Protein 3MDQ (pdb70)

Sequence (301 aa):
QQRIGVIDGTNTFHLLITTDDIIVNDRPHTLVNEEKSAVGLGKGGITKGFITEEADDRALDDTLKKFRVILDEHAVVHVIIATGTSAVRSSGSNKQVLIDRIKKEVNIDVEVIDGAREAELIFRGVQQAVPEDHISLADIGGGSVEFIIGNKNNEILWKQSFEIGGQRLIDRFHVHDPREDDRRVHHNYFDEVVLVPLEKAINTWRPTQLIGCSGTFDTLAEENIQHHHREKIALEKQTSYLLLSLPDFNNRLRKQLVASTRRRERLAIAGIELRADVVVAIICLIEEHVLKLVVSSTTNNAAIITVSTYSLKEGVLYTLDGVKVGS

Solvent-accessible surface area: 13411 Å² total

Nearest PDB structures (foldseek):
  6pc1-assembly2_C  TM=8.078E-01  e=3.206E-22  Helicobacter pylori G27
  3hi0-assembly1_A  TM=8.593E-01  e=5.249E-22  Agrobacterium fabrum str. C58
  3hi0-assembly1_B  TM=8.731E-01  e=2.605E-21  Agrobacterium fabrum str. C58
  6pc0-assembly1_A  TM=8.489E-01  e=2.251E-20  Helicobacter pylori G27
  6pc2-assembly1_A  TM=8.140E-01  e=8.398E-21  Helicobacter pylori G27

Radius of gyration: 18.58 Å; Cα contacts (8 Å, |Δi|>4): 635; chains: 1; bounding box: 44×48×44 Å

B-factor: mean 17.12, std 9.66, range [5.32, 56.47]

Structure (mmCIF, N/CA/C/O backbone):
data_3MDQ
#
_entry.id   3MDQ
#
_cell.length_a   44.687
_cell.length_b   89.335
_cell.length_c   89.374
_cell.angle_alpha   90.000
_cell.angle_beta   90.000
_cell.angle_gamma   90.000
#
_symmetry.space_group_name_H-M   'P 21 21 21'
#
loop_
_entity.id
_entity.type
_entity.pdbx_description
1 polymer Exopolyphosphatase
2 non-polymer 'CHLORIDE ION'
3 non-polymer 'SULFATE ION'
4 non-polymer GLYCEROL
5 water water
#
loop_
_atom_site.group_PDB
_atom_site.id
_atom_site.type_symbol
_atom_site.label_atom_id
_atom_site.label_alt_id
_atom_site.label_comp_id
_atom_site.label_asym_id
_atom_site.label_entity_id
_atom_site.label_seq_id
_atom_site.pdbx_PDB_ins_code
_atom_site.Cartn_x
_atom_site.Cartn_y
_atom_site.Cartn_z
_atom_site.occupancy
_atom_site.B_iso_or_equiv
_atom_site.auth_seq_id
_atom_site.auth_comp_id
_atom_site.auth_asym_id
_atom_site.auth_atom_id
_atom_site.pdbx_PDB_model_num
ATOM 1 N N A GLN A 1 4 ? 33.356 26.596 85.891 0.50 34.44 3 GLN A N 1
ATOM 2 N N B GLN A 1 4 ? 33.588 26.614 86.024 0.50 33.71 3 GLN A N 1
ATOM 3 C CA A GLN A 1 4 ? 34.359 27.217 84.968 0.50 33.99 3 GLN A CA 1
ATOM 4 C CA B GLN A 1 4 ? 34.601 27.153 85.064 0.50 33.43 3 GLN A CA 1
ATOM 5 C C A GLN A 1 4 ? 34.250 26.513 83.613 0.50 32.16 3 GLN A C 1
ATOM 6 C C B GLN A 1 4 ? 34.675 26.217 83.850 0.50 30.92 3 GLN A C 1
ATOM 7 O O A GLN A 1 4 ? 33.222 25.887 83.316 0.50 32.10 3 GLN A O 1
ATOM 8 O O B GLN A 1 4 ? 34.266 25.065 83.931 0.50 30.13 3 GLN A O 1
ATOM 19 N N . ARG A 1 5 ? 35.247 26.712 82.754 1.00 30.23 4 ARG A N 1
ATOM 20 C CA . ARG A 1 5 ? 35.312 25.990 81.507 1.00 25.36 4 ARG A CA 1
ATOM 21 C C . ARG A 1 5 ? 36.198 24.772 81.636 1.00 18.83 4 ARG A C 1
ATOM 22 O O . ARG A 1 5 ? 37.248 24.810 82.282 1.00 17.59 4 ARG A O 1
ATOM 30 N N . ILE A 1 6 ? 35.755 23.693 81.004 1.00 16.61 5 ILE A N 1
ATOM 31 C CA . ILE A 1 6 ? 36.468 22.417 81.045 1.00 14.80 5 ILE A CA 1
ATOM 32 C C . ILE A 1 6 ? 36.841 22.042 79.632 1.00 13.11 5 ILE A C 1
ATOM 33 O O . ILE A 1 6 ? 36.021 22.130 78.735 1.00 13.68 5 ILE A O 1
ATOM 38 N N . GLY A 1 7 ? 38.075 21.617 79.435 1.00 11.71 6 GLY A N 1
ATOM 39 C CA . GLY A 1 7 ? 38.530 21.107 78.157 1.00 10.84 6 GLY A CA 1
ATOM 40 C C . GLY A 1 7 ? 38.949 19.641 78.295 1.00 10.59 6 GLY A C 1
ATOM 41 O O . GLY A 1 7 ? 39.692 19.288 79.222 1.00 14.35 6 GLY A O 1
ATOM 42 N N . VAL A 1 8 ? 38.475 18.790 77.388 1.00 9.23 7 VAL A N 1
ATOM 43 C CA . VAL A 1 8 ? 38.791 17.375 77.376 1.00 8.79 7 VAL A CA 1
ATOM 44 C C . VAL A 1 8 ? 39.363 17.037 76.011 1.00 9.01 7 VAL A C 1
ATOM 45 O O . VAL A 1 8 ? 38.782 17.395 74.990 1.00 9.93 7 VAL A O 1
ATOM 49 N N . ILE A 1 9 ? 40.500 16.330 76.008 1.00 10.29 8 ILE A N 1
ATOM 50 C CA . ILE A 1 9 ? 41.125 15.800 74.793 1.00 9.70 8 ILE A CA 1
ATOM 51 C C . ILE A 1 9 ? 41.100 14.261 74.901 1.00 11.69 8 ILE A C 1
ATOM 52 O O . ILE A 1 9 ? 41.543 13.691 75.896 1.00 12.80 8 ILE A O 1
ATOM 57 N N . ASP A 1 10 ? 40.579 13.626 73.861 1.00 9.88 9 ASP A N 1
ATOM 58 C CA . ASP A 1 10 ? 40.596 12.172 73.693 1.00 11.53 9 ASP A CA 1
ATOM 59 C C . ASP A 1 10 ? 41.627 11.899 72.632 1.00 11.33 9 ASP A C 1
ATOM 60 O O . ASP A 1 10 ? 41.399 12.186 71.441 1.00 12.31 9 ASP A O 1
ATOM 73 N N . GLY A 1 12 ? 42.605 9.409 70.637 1.00 11.61 11 GLY A N 1
ATOM 74 C CA . GLY A 1 12 ? 42.219 8.114 70.069 1.00 13.22 11 GLY A CA 1
ATOM 75 C C . GLY A 1 12 ? 43.227 7.598 69.068 1.00 15.38 11 GLY A C 1
ATOM 76 O O . GLY A 1 12 ? 44.114 8.303 68.617 1.00 15.89 11 GLY A O 1
ATOM 77 N N . THR A 1 13 ? 43.099 6.327 68.727 1.00 12.62 12 THR A N 1
ATOM 78 C CA . THR A 1 13 ? 44.047 5.677 67.846 1.00 11.44 12 THR A CA 1
ATOM 79 C C . THR A 1 13 ? 44.017 6.282 66.433 1.00 12.51 12 THR A C 1
ATOM 80 O O . THR A 1 13 ? 45.051 6.480 65.812 1.00 13.24 12 THR A O 1
ATOM 84 N N . ASN A 1 14 ? 42.836 6.569 65.898 1.00 10.50 13 ASN A N 1
ATOM 85 C CA . ASN A 1 14 ? 42.711 7.182 64.602 1.00 11.63 13 ASN A CA 1
ATOM 86 C C . ASN A 1 14 ? 42.527 8.691 64.696 1.00 11.30 13 ASN A C 1
ATOM 87 O O . ASN A 1 14 ? 43.161 9.454 63.962 1.00 13.06 13 ASN A O 1
ATOM 92 N N . THR A 1 15 ? 41.597 9.106 65.545 1.00 12.36 14 THR A N 1
ATOM 93 C CA . THR A 1 15 ? 41.122 10.469 65.587 1.00 12.80 14 THR A CA 1
ATOM 94 C C . THR A 1 15 ? 41.284 11.040 66.976 1.00 12.65 14 THR A C 1
ATOM 95 O O . THR A 1 15 ? 40.996 10.376 67.981 1.00 14.30 14 THR A O 1
ATOM 99 N N . PHE A 1 16 ? 41.815 12.277 67.060 1.00 10.49 15 PHE A N 1
ATOM 100 C CA . PHE A 1 16 ? 41.885 12.989 68.333 1.00 10.45 15 PHE A CA 1
ATOM 101 C C . PHE A 1 16 ? 40.683 13.918 68.392 1.00 10.76 15 PHE A C 1
ATOM 102 O O . PHE A 1 16 ? 40.326 14.502 67.389 1.00 11.46 15 PHE A O 1
ATOM 110 N N . HIS A 1 17 ? 40.115 14.069 69.590 1.00 9.43 16 HIS A N 1
ATOM 111 C CA . HIS A 1 17 ? 38.946 14.936 69.801 1.00 10.85 16 HIS A CA 1
ATOM 112 C C . HIS A 1 17 ? 39.225 15.957 70.855 1.00 11.06 16 HIS A C 1
ATOM 113 O O . HIS A 1 17 ? 39.896 15.663 71.867 1.00 11.81 16 HIS A O 1
ATOM 120 N N . LEU A 1 18 ? 38.658 17.150 70.673 1.00 10.79 17 LEU A N 1
ATOM 121 C CA . LEU A 1 18 ? 38.721 18.230 71.623 1.00 9.55 17 LEU A CA 1
ATOM 122 C C . LEU A 1 18 ? 37.293 18.701 71.909 1.00 10.53 17 LEU A C 1
ATOM 123 O O . LEU A 1 18 ? 36.587 19.093 71.013 1.00 10.72 17 LEU A O 1
ATOM 128 N N . LEU A 1 19 ? 36.914 18.645 73.178 1.00 9.01 18 LEU A N 1
ATOM 129 C CA . LEU A 1 19 ? 35.636 19.148 73.647 1.00 9.61 18 LEU A CA 1
ATOM 130 C C . LEU A 1 19 ? 35.855 20.231 74.699 1.00 8.34 18 LEU A C 1
ATOM 131 O O . LEU A 1 19 ? 36.522 19.989 75.706 1.00 10.86 18 LEU A O 1
ATOM 136 N N . ILE A 1 20 ? 35.297 21.421 74.487 1.00 9.39 19 ILE A N 1
ATOM 137 C CA . ILE A 1 20 ? 35.364 22.488 75.451 1.00 9.35 19 ILE A CA 1
ATOM 138 C C . ILE A 1 20 ? 33.943 22.858 75.820 1.00 11.64 19 ILE A C 1
ATOM 139 O O . ILE A 1 20 ? 33.122 23.089 74.926 1.00 11.13 19 ILE A O 1
ATOM 144 N N A THR A 1 21 ? 33.671 22.870 77.131 0.50 12.14 20 THR A N 1
ATOM 145 N N B THR A 1 21 ? 33.681 22.939 77.121 0.50 14.03 20 THR A N 1
ATOM 146 C CA A THR A 1 21 ? 32.320 23.038 77.680 0.50 12.56 20 THR A CA 1
ATOM 147 C CA B THR A 1 21 ? 32.355 23.247 77.617 0.50 15.92 20 THR A CA 1
ATOM 148 C C A THR A 1 21 ? 32.324 24.157 78.705 0.50 14.88 20 THR A C 1
ATOM 149 C C B THR A 1 21 ? 32.437 24.323 78.669 0.50 18.51 20 THR A C 1
ATOM 150 O O A THR A 1 21 ? 33.243 24.259 79.514 0.50 17.22 20 THR A O 1
ATOM 151 O O B THR A 1 21 ? 33.360 24.346 79.478 0.50 19.96 20 THR A O 1
ATOM 158 N N A ASP A 1 22 ? 31.305 25.017 78.650 0.50 14.48 21 ASP A N 1
ATOM 159 N N B ASP A 1 22 ? 31.476 25.237 78.648 0.50 19.62 21 ASP A N 1
ATOM 160 C CA A ASP A 1 22 ? 31.108 26.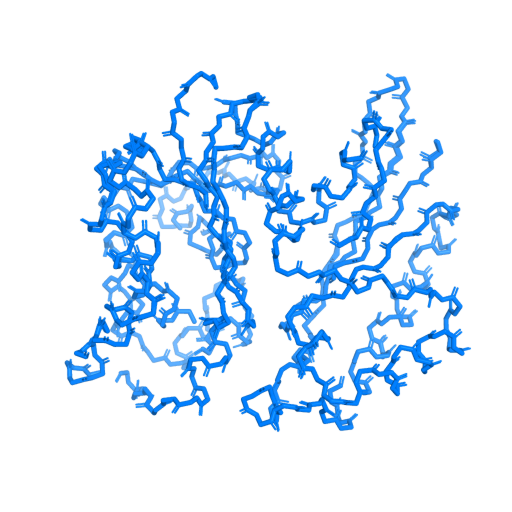041 79.675 0.50 17.49 21 ASP A CA 1
ATOM 161 C CA B ASP A 1 22 ? 31.338 26.153 79.761 0.50 21.75 21 ASP A CA 1
ATOM 162 C C A ASP A 1 22 ? 30.020 25.471 80.567 0.50 18.57 21 ASP A C 1
ATOM 163 C C B ASP A 1 22 ? 30.104 25.739 80.550 0.50 24.65 21 ASP A C 1
ATOM 164 O O A ASP A 1 22 ? 29.125 24.776 80.110 0.50 14.47 21 ASP A O 1
ATOM 165 O O B ASP A 1 22 ? 29.091 25.315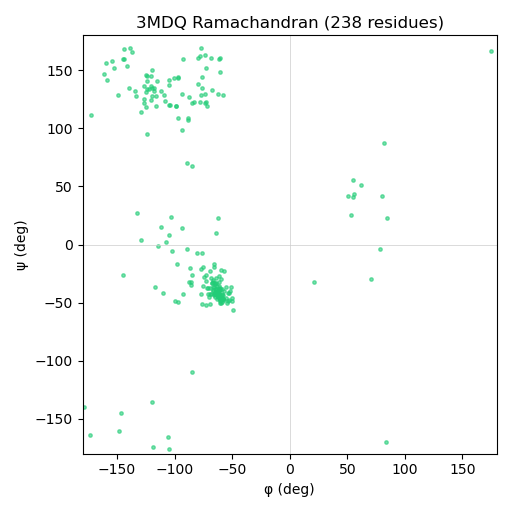 79.995 0.50 24.13 21 ASP A O 1
ATOM 174 N N A ILE A 1 23 ? 30.108 25.721 81.855 0.50 25.45 22 ILE A N 1
ATOM 175 N N B ILE A 1 23 ? 30.233 25.794 81.864 0.50 29.96 22 ILE A N 1
ATOM 176 C CA A ILE A 1 23 ? 29.122 25.150 82.746 0.50 30.19 22 ILE A CA 1
ATOM 177 C CA B ILE A 1 23 ? 29.220 25.257 82.749 0.50 33.50 22 ILE A CA 1
ATOM 178 C C A ILE A 1 23 ? 28.540 26.285 83.563 0.50 32.53 22 ILE A C 1
ATOM 179 C C B ILE A 1 23 ? 28.610 26.416 83.488 0.50 34.43 22 ILE A C 1
ATOM 180 O O A ILE A 1 23 ? 29.123 26.681 84.555 0.50 34.32 22 ILE A O 1
ATOM 181 O O B ILE A 1 23 ? 29.256 26.978 84.358 0.50 36.06 22 ILE A O 1
ATOM 190 N N . VAL A 1 24 ? 27.387 26.790 83.115 1.00 37.58 23 VAL A N 1
ATOM 191 C CA . VAL A 1 24 ? 26.715 27.965 83.704 1.00 42.54 23 VAL A CA 1
ATOM 192 C C . VAL A 1 24 ? 25.313 27.634 84.230 1.00 46.81 23 VAL A C 1
ATOM 193 O O . VAL A 1 24 ? 24.485 27.043 83.510 1.00 47.10 23 VAL A O 1
ATOM 197 N N . ASN A 1 25 ? 25.045 28.066 85.468 1.00 49.67 24 ASN A N 1
ATOM 198 C CA . ASN A 1 25 ? 23.848 27.655 86.205 1.00 51.55 24 ASN A CA 1
ATOM 199 C C . ASN A 1 25 ? 23.775 26.122 86.280 1.00 52.16 24 ASN A C 1
ATOM 200 O O . ASN A 1 25 ? 22.708 25.532 86.105 1.00 53.64 24 ASN A O 1
ATOM 202 N N . ASP A 1 26 ? 24.933 25.499 86.515 1.00 51.64 25 ASP A N 1
ATOM 203 C CA . ASP A 1 26 ? 25.085 24.036 86.539 1.00 50.80 25 ASP A CA 1
ATOM 204 C C . ASP A 1 26 ? 24.551 23.314 85.288 1.00 47.74 25 ASP A C 1
ATOM 205 O O . ASP A 1 26 ? 24.206 22.140 85.353 1.00 49.00 25 ASP A O 1
ATOM 207 N N . ARG A 1 27 ? 24.508 24.008 84.152 1.00 42.55 26 ARG A N 1
ATOM 208 C CA . ARG A 1 27 ? 24.122 23.407 82.877 1.00 38.28 26 ARG A CA 1
ATOM 209 C C . ARG A 1 27 ? 25.347 23.473 81.937 1.00 33.39 26 ARG A C 1
ATOM 210 O O . ARG A 1 27 ? 25.860 24.550 81.693 1.00 28.42 26 ARG A O 1
ATOM 212 N N . PRO A 1 28 ? 25.866 22.321 81.461 1.00 30.11 27 PRO A N 1
ATOM 213 C CA . PRO A 1 28 ? 26.973 22.433 80.488 1.00 26.20 27 PRO A CA 1
ATOM 214 C C . PRO A 1 28 ? 26.491 22.835 79.101 1.00 23.47 27 PRO A C 1
ATOM 215 O O . PRO A 1 28 ? 25.429 22.411 78.669 1.00 25.44 27 PRO A O 1
ATOM 219 N N . HIS A 1 29 ? 27.303 23.637 78.416 1.00 19.96 28 HIS A N 1
ATOM 220 C CA . HIS A 1 29 ? 27.048 24.128 77.064 1.00 20.51 28 HIS A CA 1
ATOM 221 C C . HIS A 1 29 ? 28.351 23.953 76.240 1.00 15.49 28 HIS A C 1
ATOM 222 O O . HIS A 1 29 ? 29.417 24.372 76.663 1.00 15.92 28 HIS A O 1
ATOM 229 N N . THR A 1 30 ? 28.241 23.318 75.099 1.00 16.48 29 THR A N 1
ATOM 230 C CA . THR A 1 30 ? 29.390 23.088 74.245 1.00 15.15 29 THR A CA 1
ATOM 231 C C . THR A 1 30 ? 29.851 24.375 73.552 1.00 15.82 29 THR A C 1
ATOM 232 O O . THR A 1 30 ? 29.079 25.019 72.825 1.00 17.53 29 THR A O 1
ATOM 236 N N . LEU A 1 31 ? 31.110 24.725 73.769 1.00 14.11 30 LEU A N 1
ATOM 237 C CA . LEU A 1 31 ? 31.780 25.782 73.023 1.00 13.61 30 LEU A CA 1
ATOM 238 C C . LEU A 1 31 ? 32.529 25.269 71.804 1.00 12.36 30 LEU A C 1
ATOM 239 O O . LEU A 1 31 ? 32.547 25.936 70.778 1.00 15.66 30 LEU A O 1
ATOM 244 N N . VAL A 1 32 ? 33.243 24.141 71.936 1.00 11.73 31 VAL A N 1
ATOM 245 C CA . VAL A 1 32 ? 34.048 23.564 70.852 1.00 11.76 31 VAL A CA 1
ATOM 246 C C . VAL A 1 32 ? 33.877 22.046 70.884 1.00 9.44 31 VAL A C 1
ATOM 247 O O . VAL A 1 32 ? 33.915 21.443 71.958 1.00 11.71 31 VAL A O 1
ATOM 251 N N . ASN A 1 33 ? 33.666 21.449 69.709 1.00 12.33 32 ASN A N 1
ATOM 252 C CA . ASN A 1 33 ? 33.698 20.026 69.531 1.00 12.06 32 ASN A CA 1
ATOM 253 C C . ASN A 1 33 ? 34.423 19.815 68.199 1.00 16.95 32 ASN A C 1
ATOM 254 O O . ASN A 1 33 ? 33.825 19.989 67.150 1.00 16.86 32 ASN A O 1
ATOM 259 N N A GLU A 1 34 ? 35.711 19.460 68.279 0.50 15.61 33 GLU A N 1
ATOM 260 N N B GLU A 1 34 ? 35.715 19.508 68.242 0.50 13.63 33 GLU A N 1
ATOM 261 C CA A GLU A 1 34 ? 36.652 19.468 67.154 0.50 15.96 33 GLU A CA 1
ATOM 262 C CA B GLU A 1 34 ? 36.478 19.381 67.015 0.50 12.39 33 GLU A CA 1
ATOM 263 C C A GLU A 1 34 ? 37.263 18.075 67.041 0.50 14.50 33 GLU A C 1
ATOM 264 C C B GLU A 1 34 ? 37.239 18.081 67.021 0.50 12.52 33 GLU A C 1
ATOM 265 O O A GLU A 1 34 ? 37.450 17.423 68.056 0.50 15.20 33 GLU A O 1
ATOM 266 O O B GLU A 1 34 ? 37.503 17.516 68.069 0.50 13.73 33 GLU A O 1
ATOM 277 N N . LYS A 1 35 ? 37.568 17.617 65.825 1.00 14.82 34 LYS A N 1
ATOM 278 C CA . LYS A 1 35 ? 38.315 16.392 65.646 1.00 14.45 34 LYS A CA 1
ATOM 279 C C . LYS A 1 35 ? 39.471 16.613 64.680 1.00 15.78 34 LYS A C 1
ATOM 280 O O . LYS A 1 35 ? 39.465 17.537 63.853 1.00 15.44 34 LYS A O 1
ATOM 286 N N . SER A 1 36 ? 40.447 15.723 64.771 1.00 12.76 35 SER A N 1
ATOM 287 C CA . SER A 1 36 ? 41.595 15.778 63.890 1.00 11.52 35 SER A CA 1
ATOM 288 C C . SER A 1 36 ? 42.086 14.369 63.680 1.00 14.36 35 SER A C 1
ATOM 289 O O . SER A 1 36 ? 42.278 13.617 64.654 1.00 13.43 35 SER A O 1
ATOM 292 N N . ALA A 1 37 ? 42.269 13.983 62.416 1.00 13.02 36 ALA A N 1
ATOM 293 C CA . ALA A 1 37 ? 42.761 12.655 62.089 1.00 13.34 36 ALA A CA 1
ATOM 294 C C . ALA A 1 37 ? 44.283 12.630 62.324 1.00 14.74 36 ALA A C 1
ATOM 295 O O . ALA A 1 37 ? 45.023 13.517 61.841 1.00 18.64 36 ALA A O 1
ATOM 297 N N . VAL A 1 38 ? 44.719 11.718 63.177 1.00 11.46 37 VAL A N 1
ATOM 298 C CA . VAL A 1 38 ? 46.101 11.608 63.576 1.00 9.86 37 VAL A CA 1
ATOM 299 C C . VAL A 1 38 ? 46.712 10.286 63.151 1.00 10.73 37 VAL A C 1
ATOM 300 O O . VAL A 1 38 ? 47.883 10.239 62.784 1.00 13.47 37 VAL A O 1
ATOM 304 N N . GLY A 1 39 ? 45.969 9.189 63.192 1.00 10.20 38 GLY A N 1
ATOM 305 C CA . GLY A 1 39 ? 46.563 7.925 62.795 1.00 12.17 38 GLY A CA 1
ATOM 306 C C . GLY A 1 39 ? 47.715 7.516 63.668 1.00 12.64 38 GLY A C 1
ATOM 307 O O . GLY A 1 39 ? 48.760 7.148 63.174 1.00 12.56 38 GLY A O 1
ATOM 308 N N . LEU A 1 40 ? 47.483 7.519 64.969 1.00 11.94 39 LEU A N 1
ATOM 309 C CA . LEU A 1 40 ? 48.480 7.138 65.957 1.00 11.56 39 LEU A CA 1
ATOM 310 C C . LEU A 1 40 ? 48.867 5.672 65.794 1.00 14.09 39 LEU A C 1
ATOM 311 O O . LEU A 1 40 ? 49.973 5.242 66.145 1.00 14.00 39 LEU A O 1
ATOM 316 N N . GLY A 1 41 ? 47.940 4.863 65.298 1.00 11.14 40 GLY A N 1
ATOM 317 C CA . GLY A 1 41 ? 48.188 3.418 65.180 1.00 12.19 40 GLY A CA 1
ATOM 318 C C . GLY A 1 41 ? 48.887 3.020 63.887 1.00 14.50 40 GLY A C 1
ATOM 319 O O . GLY A 1 41 ? 49.533 1.968 63.799 1.00 13.11 40 GLY A O 1
ATOM 320 N N . LYS A 1 42 ? 48.802 3.892 62.891 1.00 13.63 41 LYS A N 1
ATOM 321 C CA . LYS A 1 42 ? 49.297 3.606 61.553 1.00 13.75 41 LYS A CA 1
ATOM 322 C C . LYS A 1 42 ? 50.774 3.268 61.575 1.00 14.61 41 LYS A C 1
ATOM 323 O O . LYS A 1 42 ? 51.591 4.012 62.127 1.00 13.87 41 LYS A O 1
ATOM 329 N N . GLY A 1 43 ? 51.132 2.152 60.963 1.00 13.58 42 GLY A N 1
ATOM 330 C CA . GLY A 1 43 ? 52.533 1.757 60.843 1.00 14.05 42 GLY A CA 1
ATOM 331 C C . GLY A 1 43 ? 53.144 1.147 62.101 1.00 13.42 42 GLY A C 1
ATOM 332 O O . GLY A 1 43 ? 54.321 0.719 62.065 1.00 13.06 42 GLY A O 1
ATOM 333 N N . GLY A 1 44 ? 52.401 1.089 63.211 1.00 11.76 43 GLY A N 1
ATOM 334 C CA . GLY A 1 44 ? 52.974 0.568 64.451 1.00 12.26 43 GLY A CA 1
ATOM 335 C C . GLY A 1 44 ? 52.161 -0.236 65.442 1.00 11.08 43 GLY A C 1
ATOM 336 O O . GLY A 1 44 ? 52.722 -1.052 66.165 1.00 11.14 43 GLY A O 1
ATOM 337 N N . ILE A 1 45 ? 50.846 -0.041 65.476 1.00 11.27 44 ILE A N 1
ATOM 338 C CA . ILE A 1 45 ? 50.079 -0.560 66.571 1.00 11.19 44 ILE A CA 1
ATOM 339 C C . ILE A 1 45 ? 50.187 -2.056 66.750 1.00 11.22 44 ILE A C 1
ATOM 340 O O . ILE A 1 45 ? 50.310 -2.488 67.895 1.00 12.92 44 ILE A O 1
ATOM 345 N N . THR A 1 46 ? 50.131 -2.845 65.667 1.00 11.88 45 THR A N 1
ATOM 346 C CA . THR A 1 46 ? 50.163 -4.307 65.853 1.00 11.57 45 THR A CA 1
ATOM 347 C C . THR A 1 46 ? 51.565 -4.818 66.173 1.00 13.78 45 THR A C 1
ATOM 348 O O . THR A 1 46 ? 51.713 -5.982 66.545 1.00 13.93 45 THR A O 1
ATOM 352 N N . LYS A 1 47 ? 52.570 -3.936 66.092 1.00 14.40 46 LYS A N 1
ATOM 353 C CA . LYS A 1 47 ? 53.939 -4.303 66.410 1.00 13.59 46 LYS A CA 1
ATOM 354 C C . LYS A 1 47 ? 54.360 -3.692 67.732 1.00 14.21 46 LYS A C 1
ATOM 355 O O . LYS A 1 47 ? 55.487 -3.896 68.166 1.00 15.60 46 LYS A O 1
ATOM 361 N N . GLY A 1 48 ? 53.445 -2.991 68.389 1.00 12.34 47 GLY A N 1
ATOM 362 C CA . GLY A 1 48 ? 53.681 -2.539 69.756 1.00 13.05 47 GLY A CA 1
ATOM 363 C C . GLY A 1 48 ? 54.439 -1.240 69.911 1.00 11.32 47 GLY A C 1
ATOM 364 O O . GLY A 1 48 ? 55.033 -1.028 70.944 1.00 11.97 47 GLY A O 1
ATOM 365 N N . PHE A 1 49 ? 54.444 -0.376 68.883 1.00 10.43 48 PHE A N 1
ATOM 366 C CA . PHE A 1 49 ? 55.092 0.954 68.992 1.00 10.38 48 PHE A CA 1
ATOM 367 C C . PHE A 1 49 ? 54.339 2.030 68.236 1.00 10.92 48 PHE A C 1
ATOM 368 O O . PHE A 1 49 ? 53.438 1.743 67.432 1.00 11.22 48 PHE A O 1
ATOM 376 N N . ILE A 1 50 ? 54.724 3.295 68.490 1.00 9.53 49 ILE A N 1
ATOM 377 C CA . ILE A 1 50 ? 54.192 4.424 67.786 1.00 8.87 49 ILE A CA 1
ATOM 378 C C . ILE A 1 50 ? 55.323 4.964 66.864 1.00 8.16 49 ILE A C 1
ATOM 379 O O . ILE A 1 50 ? 56.432 5.222 67.334 1.00 10.15 49 ILE A O 1
ATOM 384 N N . THR A 1 51 ? 55.053 5.165 65.579 1.00 9.10 50 THR A N 1
ATOM 385 C CA . THR A 1 51 ? 56.107 5.592 64.684 1.00 9.01 50 THR A CA 1
ATOM 386 C C . THR A 1 51 ? 56.457 7.048 64.931 1.00 9.78 50 THR A C 1
ATOM 387 O O . THR A 1 51 ? 55.680 7.817 65.529 1.00 10.92 50 THR A O 1
ATOM 391 N N . GLU A 1 52 ? 57.608 7.450 64.442 1.00 9.35 51 GLU A N 1
ATOM 392 C CA . GLU A 1 52 ? 57.965 8.870 64.489 1.00 9.14 51 GLU A CA 1
ATOM 393 C C . GLU A 1 52 ? 56.979 9.742 63.720 1.00 10.38 51 GLU A C 1
ATOM 394 O O . GLU A 1 52 ? 56.666 10.864 64.164 1.00 10.28 51 GLU A O 1
ATOM 400 N N . GLU A 1 53 ? 56.511 9.264 62.568 1.00 11.02 52 GLU A N 1
ATOM 401 C CA . GLU A 1 53 ? 55.576 10.050 61.783 1.00 11.74 52 GLU A CA 1
ATOM 402 C C . GLU A 1 53 ? 54.279 10.253 62.541 1.00 10.55 52 GLU A C 1
ATOM 403 O O . GLU A 1 53 ? 53.700 11.336 62.512 1.00 10.17 52 GLU A O 1
ATOM 409 N N . ALA A 1 54 ? 53.818 9.200 63.221 1.00 9.06 53 ALA A N 1
ATOM 410 C CA . ALA A 1 54 ? 52.586 9.256 63.998 1.00 8.55 53 ALA A CA 1
ATOM 411 C C . ALA A 1 54 ? 52.765 10.197 65.189 1.00 9.08 53 ALA A C 1
ATOM 412 O O . ALA A 1 54 ? 51.869 10.975 65.479 1.00 8.85 53 ALA A O 1
ATOM 422 N N A ASP A 1 56 ? 54.769 12.748 65.342 0.50 8.95 55 ASP A N 1
ATOM 423 N N B ASP A 1 56 ? 54.766 12.748 65.338 0.50 10.21 55 ASP A N 1
ATOM 424 C CA A ASP A 1 56 ? 54.787 14.097 64.781 0.50 8.31 55 ASP A CA 1
ATOM 425 C CA B ASP A 1 56 ? 54.784 14.102 64.792 0.50 10.91 55 ASP A CA 1
ATOM 426 C C A ASP A 1 56 ? 53.380 14.604 64.426 0.50 8.99 55 ASP A C 1
ATOM 427 C C B ASP A 1 56 ? 53.375 14.603 64.436 0.50 10.16 55 ASP A C 1
ATOM 428 O O A ASP A 1 56 ? 53.045 15.769 64.679 0.50 10.16 55 ASP A O 1
ATOM 429 O O B ASP A 1 56 ? 53.040 15.769 64.685 0.50 10.91 55 ASP A O 1
ATOM 438 N N . ARG A 1 57 ? 52.538 13.736 63.868 1.00 8.95 56 ARG A N 1
ATOM 439 C CA . ARG A 1 57 ? 51.134 14.103 63.617 1.00 8.47 56 ARG A CA 1
ATOM 440 C C . ARG A 1 57 ? 50.413 14.415 64.932 1.00 9.09 56 ARG A C 1
ATOM 441 O O . ARG A 1 57 ? 49.637 15.373 65.017 1.00 10.12 56 ARG A O 1
ATOM 449 N N . ALA A 1 58 ? 50.629 13.578 65.935 1.00 8.60 57 ALA A N 1
ATOM 450 C CA . ALA A 1 58 ? 50.012 13.787 67.251 1.00 8.61 57 ALA A CA 1
ATOM 451 C C . ALA A 1 58 ? 50.391 15.162 67.849 1.00 8.82 57 ALA A C 1
ATOM 452 O O . ALA A 1 58 ? 49.524 15.893 68.333 1.00 9.88 57 ALA A O 1
ATOM 454 N N . LEU A 1 59 ? 51.675 15.487 67.801 1.00 10.61 58 LEU A N 1
ATOM 455 C CA . LEU A 1 59 ? 52.146 16.774 68.303 1.00 9.95 58 LEU A CA 1
ATOM 456 C C . LEU A 1 59 ? 51.585 17.940 67.507 1.00 10.46 58 LEU A C 1
ATOM 457 O O . LEU A 1 59 ? 51.207 18.962 68.075 1.00 11.71 58 LEU A O 1
ATOM 462 N N A ASP A 1 60 ? 51.526 17.800 66.192 0.60 9.15 59 ASP A N 1
ATOM 463 N N B ASP A 1 60 ? 51.519 17.810 66.192 0.40 9.50 59 ASP A N 1
ATOM 464 C CA A ASP A 1 60 ? 50.926 18.845 65.353 0.60 10.81 59 ASP A CA 1
ATOM 465 C CA B ASP A 1 60 ? 50.969 18.897 65.383 0.40 10.36 59 ASP A CA 1
ATOM 466 C C A ASP A 1 60 ? 49.508 19.120 65.824 0.60 11.00 59 ASP A C 1
ATOM 467 C C B ASP A 1 60 ? 49.486 19.130 65.711 0.40 10.88 59 ASP A C 1
ATOM 468 O O A ASP A 1 60 ? 49.115 20.252 66.075 0.60 9.65 59 ASP A O 1
ATOM 469 O O B ASP A 1 60 ? 49.025 20.269 65.725 0.40 11.00 59 ASP A O 1
ATOM 478 N N . THR A 1 61 ? 48.733 18.067 65.987 1.00 9.96 60 THR A N 1
ATOM 479 C CA . THR A 1 61 ? 47.349 18.217 66.386 1.00 9.28 60 THR A CA 1
ATOM 480 C C . THR A 1 61 ? 47.238 18.806 67.790 1.00 8.97 60 THR A C 1
ATOM 481 O O . THR A 1 61 ? 46.407 19.679 68.026 1.00 9.82 60 THR A O 1
ATOM 485 N N . LEU A 1 62 ? 48.086 18.340 68.697 1.00 9.44 61 LEU A N 1
ATOM 486 C CA . LEU A 1 62 ? 48.034 18.854 70.057 1.00 8.37 61 LEU A CA 1
ATOM 487 C C . LEU A 1 62 ? 48.444 20.339 70.162 1.00 8.68 61 LEU A C 1
ATOM 488 O O . LEU A 1 62 ? 47.894 21.075 70.995 1.00 9.47 61 LEU A O 1
ATOM 493 N N . LYS A 1 63 ? 49.366 20.794 69.296 1.00 8.99 62 LYS A N 1
ATOM 494 C CA . LYS A 1 63 ? 49.723 22.199 69.244 1.00 7.44 62 LYS A CA 1
ATOM 495 C C . LYS A 1 63 ? 48.509 23.009 68.808 1.00 10.28 62 LYS A C 1
ATOM 496 O O . LYS A 1 63 ? 48.212 24.057 69.378 1.00 7.78 62 LYS A O 1
ATOM 502 N N . LYS A 1 64 ? 47.775 22.517 67.811 1.00 7.67 63 LYS A N 1
ATOM 503 C CA . LYS A 1 64 ? 46.548 23.171 67.405 1.00 7.73 63 LYS A CA 1
ATOM 504 C C . LYS A 1 64 ? 45.461 23.171 68.478 1.00 8.36 63 LYS A C 1
ATOM 505 O O . LYS A 1 64 ? 44.792 24.182 68.699 1.00 8.40 63 LYS A O 1
ATOM 511 N N . PHE A 1 65 ? 45.287 22.047 69.162 1.00 8.13 64 PHE A N 1
ATOM 512 C CA . PHE A 1 65 ? 44.320 21.980 70.245 1.00 8.39 64 PHE A CA 1
ATOM 513 C C . PHE A 1 65 ? 44.704 22.917 71.395 1.00 9.27 64 PHE A C 1
ATOM 514 O O . PHE A 1 65 ? 43.843 23.548 71.994 1.00 8.91 64 PHE A O 1
ATOM 522 N N . ARG A 1 66 ? 45.997 23.022 71.695 1.00 9.95 65 ARG A N 1
ATOM 523 C CA . ARG A 1 66 ? 46.459 23.921 72.750 1.00 8.84 65 ARG A CA 1
ATOM 524 C C . ARG A 1 66 ? 46.086 25.372 72.406 1.00 7.52 65 ARG A C 1
ATOM 525 O O . ARG A 1 66 ? 45.584 26.112 73.281 1.00 7.29 65 ARG A O 1
ATOM 533 N N . VAL A 1 67 ? 46.258 25.772 71.140 1.00 7.10 66 VAL A N 1
ATOM 534 C CA . VAL A 1 67 ? 45.831 27.111 70.752 1.00 7.10 66 VAL A CA 1
ATOM 535 C C . VAL A 1 67 ? 44.345 27.308 71.029 1.00 7.25 66 VAL A C 1
ATOM 536 O O . VAL A 1 67 ? 43.938 28.325 71.540 1.00 8.20 66 VAL A O 1
ATOM 540 N N . ILE A 1 68 ? 43.527 26.339 70.627 1.00 7.43 67 ILE A N 1
ATOM 541 C CA . ILE A 1 68 ? 42.070 26.478 70.798 1.00 8.48 67 ILE A CA 1
ATOM 542 C C . ILE A 1 68 ? 41.702 26.548 72.291 1.00 8.74 67 ILE A C 1
ATOM 543 O O . ILE A 1 68 ? 40.873 27.347 72.706 1.00 10.18 67 ILE A O 1
ATOM 548 N N . LEU A 1 69 ? 42.351 25.735 73.108 1.00 8.99 68 LEU A N 1
ATOM 549 C CA . LEU A 1 69 ? 42.138 25.793 74.564 1.00 8.45 68 LEU A CA 1
ATOM 550 C C . LEU A 1 69 ? 42.438 27.194 75.107 1.00 8.82 68 LEU A C 1
ATOM 551 O O . LEU A 1 69 ? 41.689 27.768 75.905 1.00 9.78 68 LEU A O 1
ATOM 556 N N . ASP A 1 70 ? 43.580 27.728 74.705 1.00 8.25 69 ASP A N 1
ATOM 557 C CA . ASP A 1 70 ? 43.989 29.039 75.136 1.00 7.95 69 ASP A CA 1
ATOM 558 C C . ASP A 1 70 ? 43.049 30.135 74.640 1.00 9.47 69 ASP A C 1
ATOM 559 O O . ASP A 1 70 ? 42.747 31.096 75.373 1.00 9.19 69 ASP A O 1
ATOM 564 N N . GLU A 1 71 ? 42.566 29.978 73.411 1.00 8.17 70 GLU A N 1
ATOM 565 C CA . GLU A 1 71 ? 41.630 30.961 72.824 1.00 10.08 70 GLU A CA 1
ATOM 566 C C . GLU A 1 71 ? 40.294 30.981 73.568 1.00 12.13 70 GLU A C 1
ATOM 567 O O . GLU A 1 71 ? 39.531 31.929 73.411 1.00 14.57 70 GLU A O 1
ATOM 573 N N . HIS A 1 72 ? 40.009 29.939 74.367 1.00 9.06 71 HIS A N 1
ATOM 574 C CA . HIS A 1 72 ? 38.785 29.858 75.163 1.00 12.23 71 HIS A CA 1
ATOM 575 C C . HIS A 1 72 ? 39.083 29.952 76.657 1.00 12.81 71 HIS A C 1
ATOM 576 O O . HIS A 1 72 ? 38.228 29.650 77.505 1.00 15.54 71 HIS A O 1
ATOM 583 N N . ALA A 1 73 ? 40.296 30.392 76.999 1.00 11.14 72 ALA A N 1
ATOM 584 C CA . ALA A 1 73 ? 40.693 30.577 78.398 1.00 14.00 72 ALA A CA 1
ATOM 585 C C . ALA A 1 73 ? 40.418 29.382 79.290 1.00 17.04 72 ALA A C 1
ATOM 586 O O . ALA A 1 73 ? 40.005 29.531 80.454 1.00 18.13 72 ALA A O 1
ATOM 588 N N . VAL A 1 74 ? 40.699 28.189 78.780 1.00 15.21 73 VAL A N 1
ATOM 589 C CA . VAL A 1 74 ? 40.381 26.979 79.554 1.00 16.77 73 VAL A CA 1
ATOM 590 C C . VAL A 1 74 ? 41.406 26.766 80.666 1.00 21.89 73 VAL A C 1
ATOM 591 O O . VAL A 1 74 ? 42.583 26.777 80.414 1.00 25.76 73 VAL A O 1
ATOM 595 N N . VAL A 1 75 ? 40.925 26.573 81.886 1.00 29.32 74 VAL A N 1
ATOM 596 C CA . VAL A 1 75 ? 41.814 26.324 83.011 1.00 31.83 74 VAL A CA 1
ATOM 597 C C . VAL A 1 75 ? 41.857 24.831 83.293 1.00 30.45 74 VAL A C 1
ATOM 598 O O . VAL A 1 75 ? 42.954 24.261 83.359 1.00 36.53 74 VAL A O 1
ATOM 600 N N . HIS A 1 76 ? 40.689 24.184 83.370 1.00 26.09 75 HIS A N 1
ATOM 601 C CA . HIS A 1 76 ? 40.644 22.764 83.700 1.00 21.69 75 HIS A CA 1
ATOM 602 C C . HIS A 1 76 ? 40.766 21.917 82.412 1.00 19.25 75 HIS A C 1
ATOM 603 O O . HIS A 1 76 ? 39.800 21.817 81.670 1.00 16.79 75 HIS A O 1
ATOM 610 N N . VAL A 1 77 ? 41.922 21.275 82.201 1.00 17.34 76 VAL A N 1
ATOM 611 C CA . VAL A 1 77 ? 42.173 20.464 81.001 1.00 19.46 76 VAL A CA 1
ATOM 612 C C . VAL A 1 77 ? 42.502 19.040 81.417 1.00 18.56 76 VAL A C 1
ATOM 613 O O . VAL A 1 77 ? 43.232 18.837 82.388 1.00 18.88 76 VAL A O 1
ATOM 617 N N A ILE A 1 78 ? 41.952 18.059 80.701 0.50 14.23 77 ILE A N 1
ATOM 618 N N B ILE A 1 78 ? 41.936 18.060 80.707 0.50 14.32 77 ILE A N 1
ATOM 619 C CA A ILE A 1 78 ? 42.348 16.678 80.881 0.50 14.37 77 ILE A CA 1
ATOM 620 C CA B ILE A 1 78 ? 42.245 16.650 80.895 0.50 14.49 77 ILE A CA 1
ATOM 621 C C A ILE A 1 78 ? 42.455 15.982 79.533 0.50 14.97 77 ILE A C 1
ATOM 622 C C B ILE A 1 78 ? 42.515 16.094 79.486 0.50 14.39 77 ILE A C 1
ATOM 623 O O A ILE A 1 78 ? 41.506 16.012 78.731 0.50 14.74 77 ILE A O 1
ATOM 624 O O B ILE A 1 78 ? 41.770 16.406 78.554 0.50 13.12 77 ILE A O 1
ATOM 633 N N . ALA A 1 79 ? 43.595 15.329 79.317 1.00 12.83 78 ALA A N 1
ATOM 634 C CA . ALA A 1 79 ? 43.912 14.675 78.043 1.00 11.24 78 ALA A CA 1
ATOM 635 C C . ALA A 1 79 ? 44.135 13.205 78.347 1.00 12.38 78 ALA A C 1
ATOM 636 O O . ALA A 1 79 ? 44.992 12.886 79.163 1.00 13.66 78 ALA A O 1
ATOM 638 N N . THR A 1 80 ? 43.298 12.327 77.797 1.00 12.18 79 THR A N 1
ATOM 639 C CA . THR A 1 80 ? 43.401 10.921 78.091 1.00 11.76 79 THR A CA 1
ATOM 640 C C . THR A 1 80 ? 44.124 10.253 76.921 1.00 12.65 79 THR A C 1
ATOM 641 O O . THR A 1 80 ? 43.989 10.647 75.775 1.00 18.58 79 THR A O 1
ATOM 645 N N . GLY A 1 81 ? 44.947 9.284 77.232 1.00 11.68 80 GLY A N 1
ATOM 646 C CA . GLY A 1 81 ? 45.556 8.415 76.228 1.00 11.90 80 GLY A CA 1
ATOM 647 C C . GLY A 1 81 ? 44.976 7.014 76.398 1.00 12.25 80 GLY A C 1
ATOM 648 O O . GLY A 1 81 ? 44.960 6.487 77.507 1.00 13.25 80 GLY A O 1
ATOM 649 N N . THR A 1 82 ? 44.543 6.399 75.298 1.00 11.35 81 THR A N 1
ATOM 650 C CA . THR A 1 82 ? 43.855 5.094 75.360 1.00 11.03 81 THR A CA 1
ATOM 651 C C . THR A 1 82 ? 44.643 4.026 74.565 1.00 12.25 81 THR A C 1
ATOM 652 O O . THR A 1 82 ? 45.854 3.920 74.777 1.00 11.76 81 THR A O 1
ATOM 656 N N . SER A 1 83 ? 43.996 3.184 73.753 1.00 11.16 82 SER A N 1
ATOM 657 C CA . SER A 1 83 ? 44.643 1.958 73.236 1.00 10.75 82 SER A CA 1
ATOM 658 C C . SER A 1 83 ? 46.051 2.173 72.616 1.00 11.04 82 SER A C 1
ATOM 659 O O . SER A 1 83 ? 46.999 1.474 72.972 1.00 11.06 82 SER A O 1
ATOM 662 N N . ALA A 1 84 ? 46.178 3.042 71.631 1.00 12.42 83 ALA A N 1
ATOM 663 C CA . ALA A 1 84 ? 47.469 3.182 70.963 1.00 12.43 83 ALA A CA 1
ATOM 664 C C . ALA A 1 84 ? 48.542 3.720 71.928 1.00 12.13 83 ALA A C 1
ATOM 665 O O . ALA A 1 84 ? 49.703 3.351 71.854 1.00 12.43 83 ALA A O 1
ATOM 667 N N . VAL A 1 85 ? 48.144 4.579 72.845 1.00 10.62 84 VAL A N 1
ATOM 668 C CA . VAL A 1 85 ? 49.088 5.147 73.813 1.00 11.02 84 VAL A CA 1
ATOM 669 C C . VAL A 1 85 ? 49.488 4.091 74.834 1.00 10.27 84 VAL A C 1
ATOM 670 O O . VAL A 1 85 ? 50.687 3.780 75.028 1.00 13.46 84 VAL A O 1
ATOM 674 N N . ARG A 1 86 ? 48.533 3.424 75.458 1.00 10.15 85 ARG A N 1
ATOM 675 C CA . ARG A 1 86 ? 48.897 2.444 76.478 1.00 11.29 85 ARG A CA 1
ATOM 676 C C . ARG A 1 86 ? 49.646 1.206 75.916 1.00 11.47 85 ARG A C 1
ATOM 677 O O . ARG A 1 86 ? 50.439 0.597 76.640 1.00 14.64 85 ARG A O 1
ATOM 685 N N A SER A 1 87 ? 49.384 0.883 74.648 0.50 11.80 86 SER A N 1
ATOM 686 N N B SER A 1 87 ? 49.411 0.831 74.653 0.50 12.07 86 SER A N 1
ATOM 687 C CA A SER A 1 87 ? 49.922 -0.265 73.975 0.50 10.98 86 SER A CA 1
ATOM 688 C CA B SER A 1 87 ? 50.027 -0.351 74.068 0.50 12.03 86 SER A CA 1
ATOM 689 C C A SER A 1 87 ? 51.365 -0.064 73.507 0.50 10.99 86 SER A C 1
ATOM 690 C C B SER A 1 87 ? 51.398 -0.082 73.451 0.50 11.97 86 SER A C 1
ATOM 691 O O A SER A 1 87 ? 52.131 -1.025 73.399 0.50 13.03 86 SER A O 1
ATOM 692 O O B SER A 1 87 ? 52.148 -1.018 73.160 0.50 13.69 86 SER A O 1
ATOM 697 N N . GLY A 1 88 ? 51.722 1.185 73.208 1.00 10.18 87 GLY A N 1
ATOM 698 C CA . GLY A 1 88 ? 53.001 1.517 72.592 1.00 11.64 87 GLY A CA 1
ATOM 699 C C . GLY A 1 88 ? 54.160 1.470 73.546 1.00 10.74 87 GLY A C 1
ATOM 700 O O . GLY A 1 88 ? 54.131 2.067 74.656 1.00 10.32 87 GLY A O 1
ATOM 701 N N . SER A 1 89 ? 55.180 0.696 73.163 1.00 10.65 88 SER A N 1
ATOM 702 C CA . SER A 1 89 ? 56.342 0.536 74.037 1.00 10.37 88 SER A CA 1
ATOM 703 C C . SER A 1 89 ? 57.044 1.853 74.282 1.00 11.03 88 SER A C 1
ATOM 704 O O . SER A 1 89 ? 57.620 2.051 75.356 1.00 11.81 88 SER A O 1
ATOM 707 N N . ASN A 1 90 ? 56.925 2.768 73.331 1.00 8.54 89 ASN A N 1
ATOM 708 C CA . ASN A 1 90 ? 57.543 4.073 73.414 1.00 9.13 89 ASN A CA 1
ATOM 709 C C . ASN A 1 90 ? 56.558 5.182 73.781 1.00 10.25 89 ASN A C 1
ATOM 710 O O . ASN A 1 90 ? 56.813 6.338 73.535 1.00 10.12 89 ASN A O 1
ATOM 715 N N . LYS A 1 91 ? 55.458 4.838 74.430 1.00 9.01 90 LYS A N 1
ATOM 716 C CA . LYS A 1 91 ? 54.513 5.869 74.880 1.00 11.02 90 LYS A CA 1
ATOM 717 C C . LYS A 1 91 ? 55.122 7.011 75.680 1.00 9.68 90 LYS A C 1
ATOM 718 O O . LYS A 1 91 ? 54.695 8.155 75.554 1.00 9.74 90 LYS A O 1
ATOM 724 N N . GLN A 1 92 ? 56.111 6.741 76.516 1.00 9.01 91 GLN A N 1
ATOM 725 C CA . GLN A 1 92 ? 56.649 7.790 77.354 1.00 7.74 91 GLN A CA 1
ATOM 726 C C . GLN A 1 92 ? 57.393 8.823 76.511 1.00 8.30 91 GLN A C 1
ATOM 727 O O . GLN A 1 92 ? 57.500 9.967 76.926 1.00 9.30 91 GLN A O 1
ATOM 733 N N . VAL A 1 93 ? 57.954 8.424 75.370 1.00 7.57 92 VAL A N 1
ATOM 734 C CA . VAL A 1 93 ? 58.577 9.414 74.490 1.00 8.19 92 VAL A CA 1
ATOM 735 C C . VAL A 1 93 ? 57.520 10.441 74.056 1.00 8.51 92 VAL A C 1
ATOM 736 O O . VAL A 1 93 ? 57.754 11.657 74.110 1.00 8.23 92 VAL A O 1
ATOM 740 N N . LEU A 1 94 ? 56.386 9.945 73.577 1.00 9.22 93 LEU A N 1
ATOM 741 C CA . LEU A 1 94 ? 55.268 10.810 73.153 1.00 8.22 93 LEU A CA 1
ATOM 742 C C . LEU A 1 94 ? 54.734 11.674 74.303 1.00 9.89 93 LEU A C 1
ATOM 743 O O . LEU A 1 94 ? 54.532 12.885 74.127 1.00 10.39 93 LEU A O 1
ATOM 748 N N . ILE A 1 95 ? 54.529 11.071 75.475 1.00 8.70 94 ILE A N 1
ATOM 749 C CA . ILE A 1 95 ? 54.006 11.777 76.633 1.00 7.58 94 ILE A CA 1
ATOM 750 C C . ILE A 1 95 ? 54.950 12.905 77.037 1.00 7.81 94 ILE A C 1
ATOM 751 O O . ILE A 1 95 ? 54.521 14.013 77.293 1.00 8.99 94 ILE A O 1
ATOM 756 N N . ASP A 1 96 ? 56.244 12.639 77.023 1.00 7.06 95 ASP A N 1
ATOM 757 C CA . ASP A 1 96 ? 57.226 13.648 77.451 1.00 8.13 95 ASP A CA 1
ATOM 758 C C . ASP A 1 96 ? 57.326 14.776 76.405 1.00 9.87 95 ASP A C 1
ATOM 759 O O . ASP A 1 96 ? 57.468 15.957 76.755 1.00 9.31 95 ASP A O 1
ATOM 764 N N . ARG A 1 97 ? 57.238 14.411 75.124 1.00 9.21 96 ARG A N 1
ATOM 765 C CA . ARG A 1 97 ? 57.247 15.433 74.049 1.00 8.89 96 ARG A CA 1
ATOM 766 C C . ARG A 1 97 ? 56.024 16.342 74.179 1.00 8.67 96 ARG A C 1
ATOM 767 O O . ARG A 1 97 ? 56.135 17.551 74.018 1.00 10.37 96 ARG A O 1
ATOM 775 N N . ILE A 1 98 ? 54.863 15.773 74.492 1.00 7.07 97 ILE A N 1
ATOM 776 C CA . ILE A 1 98 ? 53.649 16.554 74.685 1.00 8.14 97 ILE A CA 1
ATOM 777 C C . ILE A 1 98 ? 53.799 17.530 75.867 1.00 9.58 97 ILE A C 1
ATOM 778 O O . ILE A 1 98 ? 53.400 18.697 75.801 1.00 9.98 97 ILE A O 1
ATOM 783 N N . LYS A 1 99 ? 54.348 17.061 76.973 1.00 9.52 98 LYS A N 1
ATOM 784 C CA . LYS A 1 99 ? 54.538 17.903 78.141 1.00 9.44 98 LYS A CA 1
ATOM 785 C C . LYS A 1 99 ? 55.473 19.074 77.795 1.00 10.00 98 LYS A C 1
ATOM 786 O O . LYS A 1 99 ? 55.197 20.224 78.154 1.00 10.62 98 LYS A O 1
ATOM 792 N N . LYS A 1 100 ? 56.544 18.793 77.071 1.00 10.97 99 LYS A N 1
ATOM 793 C CA . LYS A 1 100 ? 57.499 19.826 76.698 1.00 12.62 99 LYS A CA 1
ATOM 794 C C . LYS A 1 100 ? 56.869 20.849 75.766 1.00 14.43 99 LYS A C 1
ATOM 795 O O . LYS A 1 100 ? 57.052 22.060 75.947 1.00 16.56 99 LYS A O 1
ATOM 801 N N . GLU A 1 101 ? 56.137 20.373 74.778 1.00 13.32 100 GLU A N 1
ATOM 802 C CA . GLU A 1 101 ? 55.650 21.245 73.693 1.00 14.52 100 GLU A CA 1
ATOM 803 C C . GLU A 1 101 ? 54.470 22.117 74.074 1.00 14.52 100 GLU A C 1
ATOM 804 O O . GLU A 1 101 ? 54.427 23.285 73.683 1.00 14.87 100 GLU A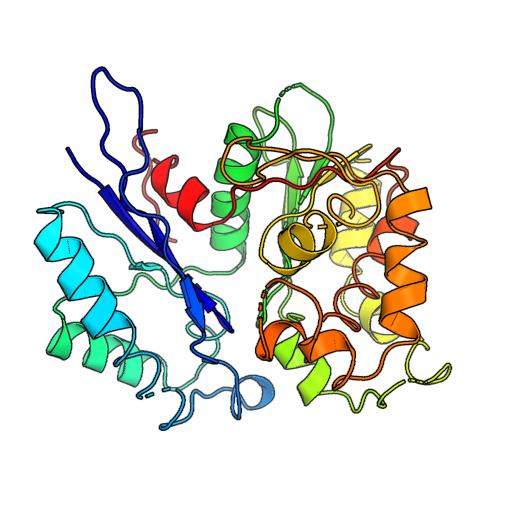 O 1
ATOM 810 N N . VAL A 1 102 ? 53.502 21.552 74.794 1.00 10.50 101 VAL A N 1
ATOM 811 C CA . VAL A 1 102 ? 52.244 22.241 75.077 1.00 9.97 101 VAL A CA 1
ATOM 812 C C . VAL A 1 102 ? 51.851 22.239 76.571 1.00 9.51 101 VAL A C 1
ATOM 813 O O . VAL A 1 102 ? 50.797 22.738 76.968 1.00 10.89 101 VAL A O 1
ATOM 817 N N . ASN A 1 103 ? 52.716 21.693 77.417 1.00 10.10 102 ASN A N 1
ATOM 818 C CA . ASN A 1 103 ? 52.472 21.683 78.866 1.00 10.06 102 ASN A CA 1
ATOM 819 C C . ASN A 1 103 ? 51.169 21.055 79.257 1.00 11.35 102 ASN A C 1
ATOM 820 O O . ASN A 1 103 ? 50.468 21.560 80.131 1.00 14.33 102 ASN A O 1
ATOM 825 N N . ILE A 1 104 ? 50.849 19.919 78.637 1.00 11.31 103 ILE A N 1
ATOM 826 C CA . ILE A 1 104 ? 49.663 19.125 78.968 1.00 10.53 103 ILE A CA 1
ATOM 827 C C . ILE A 1 104 ? 50.218 17.768 79.449 1.00 9.50 103 ILE A C 1
ATOM 828 O O . ILE A 1 104 ? 51.128 17.202 78.818 1.00 10.82 103 ILE A O 1
ATOM 833 N N . ASP A 1 105 ? 49.674 17.257 80.549 1.00 14.01 104 ASP A N 1
ATOM 834 C CA . ASP A 1 105 ? 50.060 15.930 81.060 1.00 13.30 104 ASP A CA 1
ATOM 835 C C . ASP A 1 105 ? 49.018 14.915 80.615 1.00 14.57 104 ASP A C 1
ATOM 836 O O . ASP A 1 105 ? 47.836 15.056 80.865 1.00 21.37 104 ASP A O 1
ATOM 841 N N . VAL A 1 106 ? 49.459 13.940 79.850 1.00 11.49 105 VAL A N 1
ATOM 842 C CA . VAL A 1 106 ? 48.589 12.878 79.369 1.00 10.21 105 VAL A CA 1
ATOM 843 C C . VAL A 1 106 ? 48.262 11.923 80.510 1.00 11.60 105 VAL A C 1
ATOM 844 O O . VAL A 1 106 ? 49.180 11.450 81.194 1.00 16.12 105 VAL A O 1
ATOM 848 N N . GLU A 1 107 ? 46.987 11.640 80.697 1.00 10.93 106 GLU A N 1
ATOM 849 C CA . GLU A 1 107 ? 46.497 10.623 81.647 1.00 14.58 106 GLU A CA 1
ATOM 850 C C . GLU A 1 107 ? 46.242 9.332 80.853 1.00 13.53 106 GLU A C 1
ATOM 851 O O . GLU A 1 107 ? 45.293 9.266 80.073 1.00 13.64 106 GLU A O 1
ATOM 857 N N . VAL A 1 108 ? 47.081 8.326 81.066 1.00 11.52 107 VAL A N 1
ATOM 858 C CA . VAL A 1 108 ? 46.932 7.055 80.401 1.00 10.13 107 VAL A CA 1
ATOM 859 C C . VAL A 1 108 ? 45.904 6.245 81.189 1.00 12.48 107 VAL A C 1
ATOM 860 O O . VAL A 1 108 ? 46.039 6.049 82.404 1.00 14.09 107 VAL A O 1
ATOM 864 N N . ILE A 1 109 ? 44.843 5.840 80.504 1.00 11.71 108 ILE A N 1
ATOM 865 C CA . ILE A 1 109 ? 43.794 5.049 81.171 1.00 11.90 108 ILE A CA 1
ATOM 866 C C . ILE A 1 109 ? 43.732 3.661 80.571 1.00 10.75 108 ILE A C 1
ATOM 867 O O . ILE A 1 109 ? 43.871 3.477 79.330 1.00 12.56 108 ILE A O 1
ATOM 872 N N . ASP A 1 110 ? 43.523 2.671 81.445 1.00 12.78 109 ASP A N 1
ATOM 873 C CA . ASP A 1 110 ? 43.430 1.309 80.990 1.00 12.59 109 ASP A CA 1
ATOM 874 C C . ASP A 1 110 ? 42.058 1.038 80.345 1.00 11.76 109 ASP A C 1
ATOM 875 O O . ASP A 1 110 ? 41.159 1.903 80.356 1.00 10.46 109 ASP A O 1
ATOM 880 N N . GLY A 1 111 ? 41.944 -0.102 79.701 1.00 10.94 110 GLY A N 1
ATOM 881 C CA . GLY A 1 111 ? 40.727 -0.432 78.953 1.00 11.61 110 GLY A CA 1
ATOM 882 C C . GLY A 1 111 ? 39.469 -0.492 79.835 1.00 10.82 110 GLY A C 1
ATOM 883 O O . GLY A 1 111 ? 38.415 0.011 79.405 1.00 10.85 110 GLY A O 1
ATOM 884 N N . ALA A 1 112 ? 39.591 -1.033 81.047 1.00 11.90 111 ALA A N 1
ATOM 885 C CA . ALA A 1 112 ? 38.459 -1.133 81.967 1.00 13.03 111 ALA A CA 1
ATOM 886 C C . ALA A 1 112 ? 37.948 0.263 82.270 1.00 11.45 111 ALA A C 1
ATOM 887 O O . ALA A 1 112 ? 36.748 0.535 82.241 1.00 11.88 111 ALA A O 1
ATOM 889 N N . ARG A 1 113 ? 38.869 1.179 82.578 1.00 9.61 112 ARG A N 1
ATOM 890 C CA . ARG A 1 113 ? 38.458 2.519 82.984 1.00 9.51 112 ARG A CA 1
ATOM 891 C C . ARG A 1 113 ? 37.910 3.273 81.806 1.00 9.08 112 ARG A C 1
ATOM 892 O O . ARG A 1 113 ? 36.937 4.027 81.932 1.00 9.96 112 ARG A O 1
ATOM 900 N N . GLU A 1 114 ? 38.509 3.074 80.633 1.00 9.12 113 GLU A N 1
ATOM 901 C CA . GLU A 1 114 ? 37.989 3.646 79.381 1.00 8.82 113 GLU A CA 1
ATOM 902 C C . GLU A 1 114 ? 36.510 3.217 79.159 1.00 8.44 113 GLU A C 1
ATOM 903 O O . GLU A 1 114 ? 35.646 4.043 78.851 1.00 9.67 113 GLU A O 1
ATOM 909 N N . ALA A 1 115 ? 36.243 1.946 79.361 1.00 7.44 114 ALA A N 1
ATOM 910 C CA . ALA A 1 115 ? 34.886 1.449 79.224 1.00 7.99 114 ALA A CA 1
ATOM 911 C C . ALA A 1 115 ? 33.921 2.129 80.207 1.00 8.25 114 ALA A C 1
ATOM 912 O O . ALA A 1 115 ? 32.799 2.536 79.843 1.00 8.72 114 ALA A O 1
ATOM 914 N N . GLU A 1 116 ? 34.342 2.250 81.453 1.00 8.83 115 GLU A N 1
ATOM 915 C CA . GLU A 1 116 ? 33.508 2.916 82.475 1.00 7.46 115 GLU A CA 1
ATOM 916 C C . GLU A 1 116 ? 33.180 4.344 82.073 1.00 10.46 115 GLU A C 1
ATOM 917 O O . GLU A 1 116 ? 32.044 4.832 82.238 1.00 10.10 115 GLU A O 1
ATOM 923 N N . LEU A 1 117 ? 34.199 5.072 81.615 1.00 9.89 116 LEU A N 1
ATOM 924 C CA . LEU A 1 117 ? 34.018 6.473 81.287 1.00 8.39 116 LEU A CA 1
ATOM 925 C C . LEU A 1 117 ? 33.136 6.615 80.057 1.00 8.24 116 LEU A C 1
ATOM 926 O O . LEU A 1 117 ? 32.251 7.470 80.026 1.00 8.13 116 LEU A O 1
ATOM 931 N N . ILE A 1 118 ? 33.351 5.784 79.046 1.00 8.79 117 ILE A N 1
ATOM 932 C CA . ILE A 1 118 ? 32.469 5.774 77.875 1.00 9.67 117 ILE A CA 1
ATOM 933 C C . ILE A 1 118 ? 31.012 5.594 78.327 1.00 8.63 117 ILE A C 1
ATOM 934 O O . ILE A 1 118 ? 30.110 6.325 77.873 1.00 9.00 117 ILE A O 1
ATOM 939 N N . PHE A 1 119 ? 30.774 4.619 79.193 1.00 9.13 118 PHE A N 1
ATOM 940 C CA . PHE A 1 119 ? 29.384 4.352 79.612 1.00 8.59 118 PHE A CA 1
ATOM 941 C C . PHE A 1 119 ? 28.761 5.524 80.365 1.00 8.15 118 PHE A C 1
ATOM 942 O O . PHE A 1 119 ? 27.547 5.776 80.221 1.00 9.43 118 PHE A O 1
ATOM 950 N N . ARG A 1 120 ? 29.559 6.276 81.130 1.00 8.03 119 ARG A N 1
ATOM 951 C CA . ARG A 1 120 ? 29.008 7.487 81.757 1.00 8.31 119 ARG A CA 1
ATOM 952 C C . ARG A 1 120 ? 28.515 8.469 80.696 1.00 9.41 119 ARG A C 1
ATOM 953 O O . ARG A 1 120 ? 27.489 9.119 80.902 1.00 8.55 119 ARG A O 1
ATOM 961 N N . GLY A 1 121 ? 29.222 8.585 79.579 1.00 8.20 120 GLY A N 1
ATOM 962 C CA . GLY A 1 121 ? 28.746 9.428 78.479 1.00 9.47 120 GLY A CA 1
ATOM 963 C C . GLY A 1 121 ? 27.468 8.892 77.843 1.00 8.73 120 GLY A C 1
ATOM 964 O O . GLY A 1 121 ? 26.505 9.647 77.606 1.00 10.21 120 GLY A O 1
ATOM 965 N N . VAL A 1 122 ? 27.430 7.585 77.624 1.00 8.70 121 VAL A N 1
ATOM 966 C CA . VAL A 1 122 ? 26.232 6.934 77.067 1.00 8.56 121 VAL A CA 1
ATOM 967 C C . VAL A 1 122 ? 25.022 7.157 77.961 1.00 9.99 121 VAL A C 1
ATOM 968 O O . VAL A 1 122 ? 23.915 7.471 77.457 1.00 10.81 121 VAL A O 1
ATOM 972 N N . GLN A 1 123 ? 25.217 7.034 79.272 1.00 8.95 122 GLN A N 1
ATOM 973 C CA . GLN A 1 123 ? 24.136 7.248 80.248 1.00 8.68 122 GLN A CA 1
ATOM 974 C C . GLN A 1 123 ? 23.567 8.670 80.106 1.00 9.32 122 GLN A C 1
ATOM 975 O O . GLN A 1 123 ? 22.355 8.885 80.282 1.00 11.80 122 GLN A O 1
ATOM 981 N N . GLN A 1 124 ? 24.424 9.662 79.847 1.00 9.51 123 GLN A N 1
ATOM 982 C CA . GLN A 1 124 ? 23.949 11.042 79.663 1.00 10.38 123 GLN A CA 1
ATOM 983 C C . GLN A 1 124 ? 23.218 11.229 78.316 1.00 9.86 123 GLN A C 1
ATOM 984 O O . GLN A 1 124 ? 22.288 12.030 78.235 1.00 13.16 123 GLN A O 1
ATOM 990 N N . ALA A 1 125 ? 23.607 10.485 77.291 1.00 9.21 124 ALA A N 1
ATOM 991 C CA . ALA A 1 125 ? 23.058 10.634 75.963 1.00 8.78 124 ALA A CA 1
ATOM 992 C C . ALA A 1 125 ? 21.778 9.853 75.715 1.00 10.91 124 ALA A C 1
ATOM 993 O O . ALA A 1 125 ? 20.964 10.269 74.874 1.00 11.64 124 ALA A O 1
ATOM 995 N N . VAL A 1 126 ? 21.631 8.700 76.355 1.00 9.29 125 VAL A N 1
ATOM 996 C CA . VAL A 1 126 ? 20.566 7.739 76.076 1.00 9.24 125 VAL A CA 1
ATOM 997 C C . VAL A 1 126 ? 19.903 7.375 77.408 1.00 10.65 125 VAL A C 1
ATOM 998 O O . VAL A 1 126 ? 20.551 6.790 78.289 1.00 11.25 125 VAL A O 1
ATOM 1002 N N . PRO A 1 127 ? 18.632 7.745 77.593 1.00 10.75 126 PRO A N 1
ATOM 1003 C CA . PRO A 1 127 ? 17.944 7.407 78.841 1.00 10.71 126 PRO A CA 1
ATOM 1004 C C . PRO A 1 127 ? 17.465 5.970 78.838 1.00 12.66 126 PRO A C 1
ATOM 1005 O O . PRO A 1 127 ? 16.453 5.655 78.210 1.00 16.57 126 PRO A O 1
ATOM 1017 N N . GLU A 1 129 ? 16.603 3.948 81.289 1.00 13.72 128 GLU A N 1
ATOM 1018 C CA . GLU A 1 129 ? 15.712 3.482 82.363 1.00 16.33 128 GLU A CA 1
ATOM 1019 C C . GLU A 1 129 ? 16.366 2.250 83.026 1.00 11.25 128 GLU A C 1
ATOM 1020 O O . GLU A 1 129 ? 17.606 2.197 83.188 1.00 13.70 128 GLU A O 1
ATOM 1026 N N . ASP A 1 130 ? 15.576 1.234 83.359 1.00 12.86 129 ASP A N 1
ATOM 1027 C CA . ASP A 1 130 ? 16.135 0.003 83.891 1.00 15.25 129 ASP A CA 1
ATOM 1028 C C . ASP A 1 130 ? 16.395 -1.038 82.790 1.00 15.36 129 ASP A C 1
ATOM 1029 O O . ASP A 1 130 ? 16.589 -2.213 83.088 1.00 18.48 129 ASP A O 1
ATOM 1034 N N . HIS A 1 131 ? 16.381 -0.637 81.523 1.00 13.28 130 HIS A N 1
ATOM 1035 C CA . HIS A 1 131 ? 16.581 -1.595 80.448 1.00 11.42 130 HIS A CA 1
ATOM 1036 C C . HIS A 1 131 ? 18.047 -2.016 80.391 1.00 12.32 130 HIS A C 1
ATOM 1037 O O . HIS A 1 131 ? 18.925 -1.160 80.229 1.00 13.49 130 HIS A O 1
ATOM 1044 N N . ILE A 1 132 ? 18.298 -3.314 80.525 1.00 11.64 131 ILE A N 1
ATOM 1045 C CA . ILE A 1 132 ? 19.690 -3.840 80.519 1.00 9.61 131 ILE A CA 1
ATOM 1046 C C . ILE A 1 132 ? 20.207 -3.727 79.087 1.00 10.78 131 ILE A C 1
ATOM 1047 O O . ILE A 1 132 ? 19.633 -4.294 78.147 1.00 10.92 131 ILE A O 1
ATOM 1052 N N . SER A 1 133 ? 21.264 -2.954 78.923 1.00 9.86 132 SER A N 1
ATOM 1053 C CA . SER A 1 133 ? 21.720 -2.561 77.612 1.00 9.91 132 SER A CA 1
ATOM 1054 C C . SER A 1 133 ? 23.184 -2.952 77.439 1.00 9.14 132 SER A C 1
ATOM 1055 O O . SER A 1 133 ? 23.974 -2.860 78.383 1.00 10.27 132 SER A O 1
ATOM 1058 N N . LEU A 1 134 ? 23.542 -3.328 76.204 1.00 9.43 133 LEU A N 1
ATOM 1059 C CA . LEU A 1 134 ? 24.931 -3.546 75.842 1.00 9.45 133 LEU A CA 1
ATOM 1060 C C . LEU A 1 134 ? 25.359 -2.348 75.017 1.00 10.31 133 LEU A C 1
ATOM 1061 O O . LEU A 1 134 ? 24.779 -2.067 73.936 1.00 9.97 133 LEU A O 1
ATOM 1066 N N . ALA A 1 135 ? 26.374 -1.624 75.493 1.00 8.23 134 ALA A N 1
ATOM 1067 C CA . ALA A 1 135 ? 26.974 -0.548 74.727 1.00 8.39 134 ALA A CA 1
ATOM 1068 C C . ALA A 1 135 ? 28.311 -0.979 74.182 1.00 10.11 134 ALA A C 1
ATOM 1069 O O . ALA A 1 135 ? 29.057 -1.673 74.870 1.00 10.06 134 ALA A O 1
ATOM 1079 N N . ASP A 1 137 ? 31.784 0.555 71.906 1.00 10.59 136 ASP A N 1
ATOM 1080 C CA . ASP A 1 137 ? 32.556 1.656 71.352 1.00 9.95 136 ASP A CA 1
ATOM 1081 C C . ASP A 1 137 ? 33.654 1.072 70.488 1.00 11.05 136 ASP A C 1
ATOM 1082 O O . ASP A 1 137 ? 34.525 0.387 71.000 1.00 10.87 136 ASP A O 1
ATOM 1087 N N . ILE A 1 138 ? 33.558 1.261 69.178 1.00 10.38 137 ILE A N 1
ATOM 1088 C CA . ILE A 1 138 ? 34.576 0.779 68.236 1.00 11.22 137 ILE A CA 1
ATOM 1089 C C . ILE A 1 138 ? 35.521 1.892 67.855 1.00 12.12 137 ILE A C 1
ATOM 1090 O O . ILE A 1 138 ? 35.089 2.953 67.347 1.00 14.36 137 ILE A O 1
ATOM 1095 N N . GLY A 1 139 ? 36.784 1.698 68.164 1.00 11.80 138 GLY A N 1
ATOM 1096 C CA . GLY A 1 139 ? 37.815 2.650 67.796 1.00 12.75 138 GLY A CA 1
ATOM 1097 C C . GLY A 1 139 ? 38.837 1.997 66.883 1.00 12.24 138 GLY A C 1
ATOM 1098 O O . GLY A 1 139 ? 38.665 0.851 66.486 1.00 12.46 138 GLY A O 1
ATOM 1099 N N . GLY A 1 140 ? 39.918 2.710 66.549 1.00 10.95 139 GLY A N 1
ATOM 1100 C CA . GLY A 1 140 ? 40.986 2.117 65.784 1.00 9.92 139 GLY A CA 1
ATOM 1101 C C . GLY A 1 140 ? 41.846 1.132 66.503 1.00 9.45 139 GLY A C 1
ATOM 1102 O O . GLY A 1 140 ? 42.444 0.257 65.888 1.00 11.17 139 GLY A O 1
ATOM 1103 N N . GLY A 1 141 ? 41.944 1.244 67.832 1.00 8.81 140 GLY A N 1
ATOM 1104 C CA . GLY A 1 141 ? 42.810 0.400 68.608 1.00 9.92 140 GLY A CA 1
ATOM 1105 C C . GLY A 1 141 ? 42.113 -0.607 69.482 1.00 9.06 140 GLY A C 1
ATOM 1106 O O . GLY A 1 141 ? 42.538 -1.753 69.564 1.00 10.74 140 GLY A O 1
ATOM 1107 N N . SER A 1 142 ? 41.028 -0.180 70.128 1.00 9.57 141 SER A N 1
ATOM 1108 C CA . SER A 1 142 ? 40.268 -1.107 70.978 1.00 10.22 141 SER A CA 1
ATOM 1109 C C . SER A 1 142 ? 38.767 -0.974 70.795 1.00 8.80 141 SER A C 1
ATOM 1110 O O . SER A 1 142 ? 38.288 -0.053 70.158 1.00 9.73 141 SER A O 1
ATOM 1113 N N . VAL A 1 143 ? 38.055 -1.992 71.307 1.00 8.12 142 VAL A N 1
ATOM 1114 C CA . VAL A 1 143 ? 36.617 -1.985 71.363 1.00 7.47 142 VAL A CA 1
ATOM 1115 C C . VAL A 1 143 ? 36.207 -2.276 72.817 1.00 8.45 142 VAL A C 1
ATOM 1116 O O . VAL A 1 143 ? 36.654 -3.256 73.432 1.00 9.59 142 VAL A O 1
ATOM 1120 N N . GLU A 1 144 ? 35.397 -1.382 73.370 1.00 8.67 143 GLU A N 1
ATOM 1121 C CA . GLU A 1 144 ? 34.888 -1.533 74.736 1.00 9.78 143 GLU A CA 1
ATOM 1122 C C . GLU A 1 144 ? 33.421 -1.968 74.689 1.00 9.37 143 GLU A C 1
ATOM 1123 O O . GLU A 1 144 ? 32.650 -1.438 73.892 1.00 9.99 143 GLU A O 1
ATOM 1129 N N . PHE A 1 145 ? 33.085 -2.909 75.552 1.00 8.93 144 PHE A N 1
ATOM 1130 C CA . PHE A 1 145 ? 31.738 -3.378 75.728 1.00 7.84 144 PHE A CA 1
ATOM 1131 C C . PHE A 1 145 ? 31.338 -3.177 77.171 1.00 8.53 144 PHE A C 1
ATOM 1132 O O . PHE A 1 145 ? 32.138 -3.479 78.087 1.00 9.02 144 PHE A O 1
ATOM 1140 N N . ILE A 1 146 ? 30.136 -2.638 77.387 1.00 7.94 145 ILE A N 1
ATOM 1141 C CA . ILE A 1 146 ? 29.619 -2.407 78.721 1.00 7.96 145 ILE A CA 1
ATOM 1142 C C . ILE A 1 146 ? 28.162 -2.876 78.809 1.00 8.83 145 ILE A C 1
ATOM 1143 O O . ILE A 1 146 ? 27.357 -2.538 77.910 1.00 8.88 145 ILE A O 1
ATOM 1148 N N . ILE A 1 147 ? 27.810 -3.643 79.850 1.00 7.79 146 ILE A N 1
ATOM 1149 C CA . ILE A 1 147 ? 26.437 -4.018 80.098 1.00 7.47 146 ILE A CA 1
ATOM 1150 C C . ILE A 1 147 ? 25.955 -3.257 81.314 1.00 8.05 146 ILE A C 1
ATOM 1151 O O . ILE A 1 147 ? 26.597 -3.322 82.332 1.00 9.01 146 ILE A O 1
ATOM 1156 N N . GLY A 1 148 ? 24.872 -2.501 81.166 1.00 9.50 147 GLY A N 1
ATOM 1157 C CA . GLY A 1 148 ? 24.355 -1.721 82.275 1.00 9.91 147 GLY A CA 1
ATOM 1158 C C . GLY A 1 148 ? 23.050 -1.052 81.970 1.00 9.92 147 GLY A C 1
ATOM 1159 O O . GLY A 1 148 ? 22.347 -1.396 81.010 1.00 10.45 147 GLY A O 1
ATOM 1160 N N . ASN A 1 149 ? 22.707 -0.068 82.805 1.00 10.84 148 ASN A N 1
ATOM 1161 C CA . ASN A 1 149 ? 21.451 0.694 82.662 1.00 10.26 148 ASN A CA 1
ATOM 1162 C C . ASN A 1 149 ? 21.676 2.092 83.151 1.00 11.25 148 ASN A C 1
ATOM 1163 O O . ASN A 1 149 ? 22.801 2.522 83.195 1.00 10.89 148 ASN A O 1
ATOM 1168 N N . LYS A 1 150 ? 20.617 2.836 83.490 1.00 11.57 149 LYS A N 1
ATOM 1169 C CA . LYS A 1 150 ? 20.766 4.237 83.802 1.00 12.80 149 LYS A CA 1
ATOM 1170 C C . LYS A 1 150 ? 21.602 4.499 85.034 1.00 15.03 149 LYS A C 1
ATOM 1171 O O . LYS A 1 150 ? 22.154 5.604 85.181 1.00 19.69 149 LYS A O 1
ATOM 1177 N N A ASN A 1 151 ? 21.635 3.500 85.926 0.50 15.64 150 ASN A N 1
ATOM 1178 N N B ASN A 1 151 ? 21.761 3.543 85.926 0.50 15.70 150 ASN A N 1
ATOM 1179 C CA A ASN A 1 151 ? 22.255 3.618 87.261 0.50 19.11 150 ASN A CA 1
ATOM 1180 C CA B ASN A 1 151 ? 22.592 3.854 87.090 0.50 17.83 150 ASN A CA 1
ATOM 1181 C C A ASN A 1 151 ? 23.566 2.841 87.510 0.50 16.86 150 ASN A C 1
ATOM 1182 C C B ASN A 1 151 ? 23.441 2.713 87.629 0.50 17.10 150 ASN A C 1
ATOM 1183 O O A ASN A 1 151 ? 24.362 3.207 88.390 0.50 11.73 150 ASN A O 1
ATOM 1184 O O B ASN A 1 151 ? 23.784 2.690 88.834 0.50 15.38 150 ASN A O 1
ATOM 1193 N N . GLU A 1 152 ? 23.785 1.765 86.761 1.00 12.49 151 GLU A N 1
ATOM 1194 C CA . GLU A 1 152 ? 24.737 0.743 87.142 1.00 14.08 151 GLU A CA 1
ATOM 1195 C C . GLU A 1 152 ? 25.485 0.238 85.919 1.00 11.65 151 GLU A C 1
ATOM 1196 O O . GLU A 1 152 ? 24.906 0.133 84.838 1.00 12.10 151 GLU A O 1
ATOM 1202 N N . ILE A 1 153 ? 26.735 -0.152 86.146 1.00 11.12 152 ILE A N 1
ATOM 1203 C CA . ILE A 1 153 ? 27.477 -1.022 85.240 1.00 11.75 152 ILE A CA 1
ATOM 1204 C C . ILE A 1 153 ? 27.518 -2.402 85.865 1.00 11.59 152 ILE A C 1
ATOM 1205 O O . ILE A 1 153 ? 28.048 -2.604 86.971 1.00 13.13 152 ILE A O 1
ATOM 1210 N N . LEU A 1 154 ? 26.967 -3.368 85.142 1.00 10.40 153 LEU A N 1
ATOM 1211 C CA . LEU A 1 154 ? 26.951 -4.754 85.546 1.00 8.97 153 LEU A CA 1
ATOM 1212 C C . LEU A 1 154 ? 28.200 -5.519 85.160 1.00 10.56 153 LEU A C 1
ATOM 1213 O O . LEU A 1 154 ? 28.662 -6.402 85.889 1.00 10.84 153 LEU A O 1
ATOM 1218 N N . TRP A 1 155 ? 28.769 -5.169 84.004 1.00 9.32 154 TRP A N 1
ATOM 1219 C CA . TRP A 1 155 ? 29.935 -5.836 83.481 1.00 9.01 154 TRP A CA 1
ATOM 1220 C C . TRP A 1 155 ? 30.563 -4.902 82.439 1.00 10.59 154 TRP A C 1
ATOM 1221 O O . TRP A 1 155 ? 29.850 -4.188 81.713 1.00 9.96 154 TRP A O 1
ATOM 1232 N N . LYS A 1 156 ? 31.876 -4.934 82.340 1.00 10.78 155 LYS A N 1
ATOM 1233 C CA . LYS A 1 156 ? 32.538 -4.231 81.218 1.00 9.87 155 LYS A CA 1
ATOM 1234 C C . LYS A 1 156 ? 33.847 -4.890 80.885 1.00 8.90 155 LYS A C 1
ATOM 1235 O O . LYS A 1 156 ? 34.499 -5.490 81.748 1.00 11.39 155 LYS A O 1
ATOM 1241 N N . GLN A 1 157 ? 34.264 -4.782 79.621 1.00 10.00 156 GLN A N 1
ATOM 1242 C CA . GLN A 1 157 ? 35.557 -5.319 79.206 1.00 9.27 156 GLN A CA 1
ATOM 1243 C C . GLN A 1 157 ? 35.995 -4.624 77.930 1.00 10.37 156 GLN A C 1
ATOM 1244 O O . GLN A 1 157 ? 35.178 -4.346 77.052 1.00 10.11 156 GLN A O 1
ATOM 1250 N N . SER A 1 158 ? 37.295 -4.349 77.837 1.00 10.93 157 SER A N 1
ATOM 1251 C CA . SER A 1 158 ? 37.924 -3.797 76.651 1.00 10.97 157 SER A CA 1
ATOM 1252 C C . SER A 1 158 ? 38.697 -4.915 75.960 1.00 10.41 157 SER A C 1
ATOM 1253 O O . SER A 1 158 ? 39.362 -5.724 76.605 1.00 11.45 157 SER A O 1
ATOM 1256 N N . PHE A 1 159 ? 38.652 -4.912 74.643 1.00 9.91 158 PHE A N 1
ATOM 1257 C CA . PHE A 1 159 ? 39.367 -5.873 73.812 1.00 10.32 158 PHE A CA 1
ATOM 1258 C C . PHE A 1 159 ? 40.217 -5.109 72.775 1.00 11.26 158 PHE A C 1
ATOM 1259 O O . PHE A 1 159 ? 39.753 -4.180 72.126 1.00 10.92 158 PHE A O 1
ATOM 1267 N N . GLU A 1 160 ? 41.455 -5.557 72.580 1.00 11.43 159 GLU A N 1
ATOM 1268 C CA . GLU A 1 160 ? 42.391 -4.897 71.624 1.00 11.83 159 GLU A CA 1
ATOM 1269 C C . GLU A 1 160 ? 42.138 -5.438 70.204 1.00 11.57 159 GLU A C 1
ATOM 1270 O O . GLU A 1 160 ? 42.956 -6.166 69.606 1.00 13.01 159 GLU A O 1
ATOM 1276 N N . ILE A 1 161 ? 40.968 -5.085 69.701 1.00 11.17 160 ILE A N 1
ATOM 1277 C CA . ILE A 1 161 ? 40.466 -5.525 68.378 1.00 10.22 160 ILE A CA 1
ATOM 1278 C C . ILE A 1 161 ? 39.914 -4.347 67.582 1.00 11.03 160 ILE A C 1
ATOM 1279 O O . ILE A 1 161 ? 39.040 -4.482 66.716 1.00 11.62 160 ILE A O 1
ATOM 1284 N N . GLY A 1 162 ? 40.422 -3.138 67.855 1.00 10.51 161 GLY A N 1
ATOM 1285 C CA . GLY A 1 162 ? 40.044 -1.980 67.091 1.00 10.57 161 GLY A CA 1
ATOM 1286 C C . GLY A 1 162 ? 40.413 -2.128 65.610 1.00 9.07 161 GLY A C 1
ATOM 1287 O O . GLY A 1 162 ? 41.217 -2.956 65.237 1.00 9.35 161 GLY A O 1
ATOM 1288 N N . GLY A 1 163 ? 39.775 -1.329 64.768 1.00 10.73 162 GLY A N 1
ATOM 1289 C CA . GLY A 1 163 ? 39.837 -1.573 63.325 1.00 11.89 162 GLY A CA 1
ATOM 1290 C C . GLY A 1 163 ? 41.202 -1.467 62.714 1.00 11.89 162 GLY A C 1
ATOM 1291 O O . GLY A 1 163 ? 41.478 -2.178 61.769 1.00 11.19 162 GLY A O 1
ATOM 1292 N N . GLN A 1 164 ? 42.032 -0.551 63.201 1.00 11.32 163 GLN A N 1
ATOM 1293 C CA . GLN A 1 164 ? 43.407 -0.456 62.667 1.00 12.20 163 GLN A CA 1
ATOM 1294 C C . GLN A 1 164 ? 44.171 -1.744 62.941 1.00 11.54 163 GLN A C 1
ATOM 1295 O O . GLN A 1 164 ? 44.921 -2.225 62.079 1.00 10.99 163 GLN A O 1
ATOM 1301 N N . ARG A 1 165 ? 43.993 -2.311 64.136 1.00 10.61 164 ARG A N 1
ATOM 1302 C CA . ARG A 1 165 ? 44.633 -3.592 64.440 1.00 9.91 164 ARG A CA 1
ATOM 1303 C C . ARG A 1 165 ? 44.126 -4.691 63.538 1.00 11.05 164 ARG A C 1
ATOM 1304 O O . ARG A 1 165 ? 44.924 -5.474 63.047 1.00 11.20 164 ARG A O 1
ATOM 1312 N N . LEU A 1 166 ? 42.820 -4.750 63.308 1.00 9.86 165 LEU A N 1
ATOM 1313 C CA . LEU A 1 166 ? 42.225 -5.816 62.505 1.00 9.15 165 LEU A CA 1
ATOM 1314 C C . LEU A 1 166 ? 42.745 -5.770 61.081 1.00 9.60 165 LEU A C 1
ATOM 1315 O O . LEU A 1 166 ? 43.159 -6.820 60.560 1.00 10.03 165 LEU A O 1
ATOM 1320 N N . ILE A 1 167 ? 42.779 -4.589 60.440 1.00 9.16 166 ILE A N 1
ATOM 1321 C CA . ILE A 1 167 ? 43.186 -4.517 59.043 1.00 9.62 166 ILE A CA 1
ATOM 1322 C C . ILE A 1 167 ? 44.710 -4.677 58.885 1.00 11.39 166 ILE A C 1
ATOM 1323 O O . ILE A 1 167 ? 45.191 -4.981 57.788 1.00 12.35 166 ILE A O 1
ATOM 1328 N N . ASP A 1 168 ? 45.482 -4.466 59.947 1.00 10.18 167 ASP A N 1
ATOM 1329 C CA . ASP A 1 168 ? 46.927 -4.662 59.877 1.00 11.98 167 ASP A CA 1
ATOM 1330 C C . ASP A 1 168 ? 47.333 -6.074 60.172 1.00 11.73 167 ASP A C 1
ATOM 1331 O O . ASP A 1 168 ? 48.347 -6.542 59.639 1.00 12.85 167 ASP A O 1
ATOM 1336 N N . ARG A 1 169 ? 46.594 -6.762 61.036 1.00 11.57 168 ARG A N 1
ATOM 1337 C CA . ARG A 1 169 ? 46.963 -8.111 61.423 1.00 14.79 168 ARG A CA 1
ATOM 1338 C C . ARG A 1 169 ? 46.462 -9.145 60.450 1.00 13.38 168 ARG A C 1
ATOM 1339 O O . ARG A 1 169 ? 47.093 -10.218 60.330 1.00 14.49 168 ARG A O 1
ATOM 1347 N N . PHE A 1 170 ? 45.373 -8.817 59.742 1.00 12.46 169 PHE A N 1
ATOM 1348 C CA . PHE A 1 170 ? 44.759 -9.695 58.768 1.00 12.80 169 PHE A CA 1
ATOM 1349 C C . PHE A 1 170 ? 44.793 -8.994 57.399 1.00 19.74 169 PHE A C 1
ATOM 1350 O O . PHE A 1 170 ? 44.792 -7.757 57.325 1.00 19.91 169 PHE A O 1
ATOM 1358 N N . HIS A 1 171 ? 44.872 -9.781 56.341 1.00 15.27 170 HIS A N 1
ATOM 1359 C CA . HIS A 1 171 ? 44.728 -9.255 54.978 1.00 14.51 170 HIS A CA 1
ATOM 1360 C C . HIS A 1 171 ? 43.274 -9.397 54.544 1.00 14.28 170 HIS A C 1
ATOM 1361 O O . HIS A 1 171 ? 42.825 -10.481 54.107 1.00 15.59 170 HIS A O 1
ATOM 1368 N N . VAL A 1 172 ? 42.524 -8.296 54.657 1.00 13.77 171 VAL A N 1
ATOM 1369 C CA . VAL A 1 172 ? 41.150 -8.256 54.191 1.00 13.69 171 VAL A CA 1
ATOM 1370 C C . VAL A 1 172 ? 41.208 -7.703 52.773 1.00 12.46 171 VAL A C 1
ATOM 1371 O O . VAL A 1 172 ? 41.845 -6.690 52.523 1.00 16.17 171 VAL A O 1
ATOM 1375 N N . HIS A 1 173 ? 40.558 -8.393 51.849 1.00 11.73 172 HIS A N 1
ATOM 1376 C CA . HIS A 1 173 ? 40.597 -7.997 50.450 1.00 11.89 172 HIS A CA 1
ATOM 1377 C C . HIS A 1 173 ? 39.669 -6.821 50.158 1.00 10.71 172 HIS A C 1
ATOM 1378 O O . HIS A 1 173 ? 38.770 -6.494 50.938 1.00 11.68 172 HIS A O 1
ATOM 1385 N N . ASP A 1 174 ? 39.918 -6.174 49.027 1.00 11.75 173 ASP A N 1
ATOM 1386 C CA . ASP A 1 174 ? 39.245 -4.949 48.612 1.00 10.52 173 ASP A CA 1
ATOM 1387 C C . ASP A 1 174 ? 38.622 -5.178 47.244 1.00 10.55 173 ASP A C 1
ATOM 1388 O O . ASP A 1 174 ? 39.319 -5.043 46.193 1.00 13.28 173 ASP A O 1
ATOM 1393 N N . PRO A 1 175 ? 37.343 -5.547 47.193 1.00 8.89 174 PRO A N 1
ATOM 1394 C CA . PRO A 1 175 ? 36.361 -5.673 48.272 1.00 10.47 174 PRO A CA 1
ATOM 1395 C C . PRO A 1 175 ? 36.425 -7.017 48.993 1.00 9.58 174 PRO A C 1
ATOM 1396 O O . PRO A 1 175 ? 37.125 -7.949 48.587 1.00 11.05 174 PRO A O 1
ATOM 1416 N N . ARG A 1 177 ? 35.947 -10.618 50.519 1.00 10.15 176 ARG A N 1
ATOM 1417 C CA . ARG A 1 177 ? 35.619 -11.892 49.997 1.00 9.06 176 ARG A CA 1
ATOM 1418 C C . ARG A 1 177 ? 34.969 -12.801 51.038 1.00 10.74 176 ARG A C 1
ATOM 1419 O O . ARG A 1 177 ? 35.145 -12.611 52.230 1.00 10.23 176 ARG A O 1
ATOM 1427 N N . GLU A 1 178 ? 34.231 -13.800 50.568 1.00 10.68 177 GLU A N 1
ATOM 1428 C CA . GLU A 1 178 ? 33.651 -14.784 51.470 1.00 13.23 177 GLU A CA 1
ATOM 1429 C C . GLU A 1 178 ? 34.677 -15.376 52.460 1.00 10.45 177 GLU A C 1
ATOM 1430 O O . GLU A 1 178 ? 34.386 -15.484 53.670 1.00 11.12 177 GLU A O 1
ATOM 1436 N N . ASP A 1 179 ? 35.858 -15.770 51.984 1.00 9.76 178 ASP A N 1
ATOM 1437 C CA . ASP A 1 179 ? 36.868 -16.285 52.892 1.00 10.92 178 ASP A CA 1
ATOM 1438 C C . ASP A 1 179 ? 37.317 -15.254 53.959 1.00 10.65 178 ASP A C 1
ATOM 1439 O O . ASP A 1 179 ? 37.651 -15.628 55.097 1.00 10.89 178 ASP A O 1
ATOM 1444 N N . ASP A 1 180 ? 37.326 -13.957 53.613 1.00 10.05 179 ASP A N 1
ATOM 1445 C CA . ASP A 1 180 ? 37.614 -12.898 54.603 1.00 10.75 179 ASP A CA 1
ATOM 1446 C C . ASP A 1 180 ? 36.538 -12.878 55.707 1.00 9.19 179 ASP A C 1
ATOM 1447 O O . ASP A 1 180 ? 36.867 -12.629 56.877 1.00 10.78 179 ASP A O 1
ATOM 1452 N N A ARG A 1 181 ? 35.262 -13.080 55.343 0.50 11.40 180 ARG A N 1
ATOM 1453 N N B ARG A 1 181 ? 35.268 -13.080 55.319 0.50 11.62 180 ARG A N 1
ATOM 1454 C CA A ARG A 1 181 ? 34.181 -13.117 56.330 0.50 11.63 180 ARG A CA 1
ATOM 1455 C CA B ARG A 1 181 ? 34.150 -13.156 56.260 0.50 11.89 180 ARG A CA 1
ATOM 1456 C C A ARG A 1 181 ? 34.368 -14.307 57.277 0.50 10.87 180 ARG A C 1
ATOM 1457 C C B ARG A 1 181 ? 34.393 -14.288 57.257 0.50 10.94 180 ARG A C 1
ATOM 1458 O O A ARG A 1 181 ? 34.159 -14.177 58.495 0.50 12.73 180 ARG A O 1
ATOM 1459 O O B ARG A 1 181 ? 34.249 -14.096 58.482 0.50 12.49 180 ARG A O 1
ATOM 1474 N N . VAL A 1 182 ? 34.770 -15.450 56.731 1.00 10.37 181 VAL A N 1
ATOM 1475 C CA . VAL A 1 182 ? 35.073 -16.606 57.571 1.00 9.67 181 VAL A CA 1
ATOM 1476 C C . VAL A 1 182 ? 36.214 -16.251 58.548 1.00 9.46 181 VAL A C 1
ATOM 1477 O O . VAL A 1 182 ? 36.169 -16.521 59.754 1.00 10.69 181 VAL A O 1
ATOM 1505 N N A HIS A 1 185 ? 34.982 -13.639 61.386 0.60 9.58 184 HIS A N 1
ATOM 1506 N N B HIS A 1 185 ? 34.788 -13.672 61.241 0.40 9.06 184 HIS A N 1
ATOM 1507 C CA A HIS A 1 185 ? 34.055 -14.202 62.358 0.60 9.00 184 HIS A CA 1
ATOM 1508 C CA B HIS A 1 185 ? 33.902 -14.364 62.153 0.40 8.73 184 HIS A CA 1
ATOM 1509 C C A HIS A 1 185 ? 34.652 -15.358 63.160 0.60 8.91 184 HIS A C 1
ATOM 1510 C C B HIS A 1 185 ? 34.722 -15.241 63.130 0.40 7.59 184 HIS A C 1
ATOM 1511 O O A HIS A 1 185 ? 34.257 -15.617 64.314 0.60 9.79 184 HIS A O 1
ATOM 1512 O O B HIS A 1 185 ? 34.596 -15.133 64.374 0.40 7.53 184 HIS A O 1
ATOM 1525 N N . ASN A 1 186 ? 35.596 -16.078 62.558 1.00 8.27 185 ASN A N 1
ATOM 1526 C CA . ASN A 1 186 ? 36.350 -17.060 63.334 1.00 8.60 185 ASN A CA 1
ATOM 1527 C C . ASN A 1 186 ? 37.190 -16.383 64.396 1.00 8.99 185 ASN A C 1
ATOM 1528 O O . ASN A 1 186 ? 37.266 -16.827 65.540 1.00 9.78 185 ASN A O 1
ATOM 1533 N N . TYR A 1 187 ? 37.859 -15.313 64.029 1.00 7.12 186 TYR A N 1
ATOM 1534 C CA . TYR A 1 187 ? 38.647 -14.553 65.008 1.00 8.40 186 TYR A CA 1
ATOM 1535 C C . TYR A 1 187 ? 37.762 -13.996 66.102 1.00 9.49 186 TYR A C 1
ATOM 1536 O O . TYR A 1 187 ? 38.089 -14.100 67.297 1.00 9.48 186 TYR A O 1
ATOM 1545 N N . PHE A 1 188 ? 36.645 -13.400 65.721 1.00 9.36 187 PHE A N 1
ATOM 1546 C CA . PHE A 1 188 ? 35.725 -12.873 66.747 1.00 9.51 187 PHE A CA 1
ATOM 1547 C C . PHE A 1 188 ? 35.191 -13.967 67.697 1.00 11.02 187 PHE A C 1
ATOM 1548 O O . PHE A 1 188 ? 35.091 -13.728 68.917 1.00 11.21 187 PHE A O 1
ATOM 1556 N N . ASP A 1 189 ? 34.900 -15.147 67.160 1.00 9.69 188 ASP A N 1
ATOM 1557 C CA . ASP A 1 189 ? 34.522 -16.295 67.971 1.00 11.44 188 ASP A CA 1
ATOM 1558 C C . ASP A 1 189 ? 35.565 -16.578 69.054 1.00 11.93 188 ASP A C 1
ATOM 1559 O O . ASP A 1 189 ? 35.220 -16.908 70.184 1.00 14.12 188 ASP A O 1
ATOM 1564 N N . GLU A 1 190 ? 36.849 -16.489 68.714 1.00 9.74 189 GLU A N 1
ATOM 1565 C CA . GLU A 1 190 ? 37.925 -16.779 69.656 1.00 11.81 189 GLU A CA 1
ATOM 1566 C C . GLU A 1 190 ? 38.090 -15.667 70.704 1.00 13.99 189 GLU A C 1
ATOM 1567 O O . GLU A 1 190 ? 38.300 -15.953 71.889 1.00 18.28 189 GLU A O 1
ATOM 1573 N N A VAL A 1 191 ? 37.997 -14.406 70.276 0.50 11.77 190 VAL A N 1
ATOM 1574 N N B VAL A 1 191 ? 37.970 -14.411 70.304 0.50 11.00 190 VAL A N 1
ATOM 1575 C CA A VAL A 1 191 ? 38.298 -13.234 71.127 0.50 11.83 190 VAL A CA 1
ATOM 1576 C CA B VAL A 1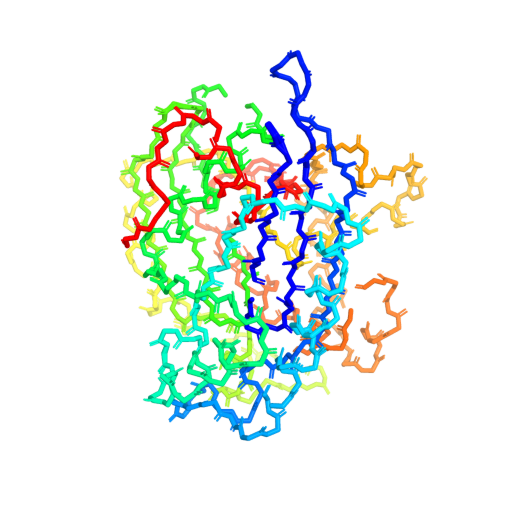 191 ? 38.352 -13.319 71.196 0.50 11.45 190 VAL A CA 1
ATOM 1577 C C A VAL A 1 191 ? 37.175 -12.943 72.126 0.50 9.81 190 VAL A C 1
ATOM 1578 C C B VAL A 1 191 ? 37.194 -12.799 72.051 0.50 10.17 190 VAL A C 1
ATOM 1579 O O A VAL A 1 191 ? 37.420 -12.614 73.309 0.50 9.56 190 VAL A O 1
ATOM 1580 O O B VAL A 1 191 ? 37.452 -12.151 73.089 0.50 13.97 190 VAL A O 1
ATOM 1587 N N . LEU A 1 192 ? 35.944 -13.103 71.665 1.00 11.55 191 LEU A N 1
ATOM 1588 C CA . LEU A 1 192 ? 34.778 -12.554 72.384 1.00 11.88 191 LEU A CA 1
ATOM 1589 C C . LEU A 1 192 ? 34.108 -13.492 73.360 1.00 10.13 191 LEU A C 1
ATOM 1590 O O . LEU A 1 192 ? 33.010 -13.236 73.831 1.00 10.92 191 LEU A O 1
ATOM 1595 N N . VAL A 1 193 ? 34.775 -14.586 73.725 1.00 10.49 192 VAL A N 1
ATOM 1596 C CA . VAL A 1 193 ? 34.187 -15.497 74.690 1.00 10.60 192 VAL A CA 1
ATOM 1597 C C . VAL A 1 193 ? 33.728 -14.828 75.986 1.00 12.64 192 VAL A C 1
ATOM 1598 O O . VAL A 1 193 ? 32.639 -15.093 76.434 1.00 11.76 192 VAL A O 1
ATOM 1602 N N . PRO A 1 194 ? 34.516 -13.895 76.536 1.00 11.31 193 PRO A N 1
ATOM 1603 C CA . PRO A 1 194 ? 34.071 -13.264 77.791 1.00 10.47 193 PRO A CA 1
ATOM 1604 C C . PRO A 1 194 ? 32.811 -12.420 77.558 1.00 12.00 193 PRO A C 1
ATOM 1605 O O . PRO A 1 194 ? 31.984 -12.288 78.441 1.00 10.89 193 PRO A O 1
ATOM 1609 N N . LEU A 1 195 ? 32.672 -11.865 76.351 1.00 10.38 194 LEU A N 1
ATOM 1610 C CA . LEU A 1 195 ? 31.464 -11.129 76.020 1.00 9.34 194 LEU A CA 1
ATOM 1611 C C . LEU A 1 195 ? 30.254 -12.051 75.920 1.00 10.43 194 LEU A C 1
ATOM 1612 O O . LEU A 1 195 ? 29.180 -11.752 76.466 1.00 11.41 194 LEU A O 1
ATOM 1617 N N . GLU A 1 196 ? 30.425 -13.209 75.286 1.00 10.78 195 GLU A N 1
ATOM 1618 C CA . GLU A 1 196 ? 29.340 -14.146 75.180 1.00 12.92 195 GLU A CA 1
ATOM 1619 C C . GLU A 1 196 ? 28.850 -14.562 76.573 1.00 12.34 195 GLU A C 1
ATOM 1620 O O . GLU A 1 196 ? 27.635 -14.665 76.833 1.00 11.62 195 GLU A O 1
ATOM 1626 N N . LYS A 1 197 ? 29.800 -14.828 77.461 1.00 9.98 196 LYS A N 1
ATOM 1627 C CA . LYS A 1 197 ? 29.479 -15.251 78.817 1.00 13.03 196 LYS A CA 1
ATOM 1628 C C . LYS A 1 197 ? 28.705 -14.170 79.548 1.00 12.73 196 LYS A C 1
ATOM 1629 O O . LYS A 1 197 ? 27.713 -14.455 80.206 1.00 13.99 196 LYS A O 1
ATOM 1635 N N . ALA A 1 198 ? 29.172 -12.919 79.432 1.00 9.47 197 ALA A N 1
ATOM 1636 C CA . ALA A 1 198 ? 28.474 -11.799 80.070 1.00 10.24 197 ALA A CA 1
ATOM 1637 C C . ALA A 1 198 ? 27.068 -11.569 79.547 1.00 11.57 197 ALA A C 1
ATOM 1638 O O . ALA A 1 198 ? 26.158 -11.237 80.305 1.00 10.88 197 ALA A O 1
ATOM 1640 N N . ILE A 1 199 ? 26.899 -11.693 78.245 1.00 9.93 198 ILE A N 1
ATOM 1641 C CA . ILE A 1 199 ? 25.579 -11.576 77.646 1.00 9.38 198 ILE A CA 1
ATOM 1642 C C . ILE A 1 199 ? 24.655 -12.670 78.176 1.00 11.29 198 ILE A C 1
ATOM 1643 O O . ILE A 1 199 ? 23.493 -12.418 78.548 1.00 12.84 198 ILE A O 1
ATOM 1648 N N . ASN A 1 200 ? 25.187 -13.878 78.323 1.00 12.60 199 ASN A N 1
ATOM 1649 C CA . ASN A 1 200 ? 24.362 -14.977 78.865 1.00 12.81 199 ASN A CA 1
ATOM 1650 C C . ASN A 1 200 ? 23.981 -14.756 80.310 1.00 13.60 199 ASN A C 1
ATOM 1651 O O . ASN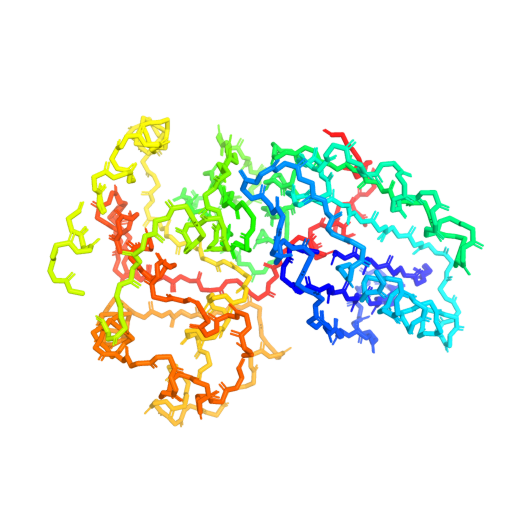 A 1 200 ? 22.877 -15.096 80.727 1.00 16.40 199 ASN A O 1
ATOM 1656 N N . THR A 1 201 ? 24.890 -14.188 81.074 1.00 11.50 200 THR A N 1
ATOM 1657 C CA . THR A 1 201 ? 24.668 -13.879 82.486 1.00 13.10 200 THR A CA 1
ATOM 1658 C C . THR A 1 201 ? 23.654 -12.761 82.696 1.00 15.56 200 THR A C 1
ATOM 1659 O O . THR A 1 201 ? 22.692 -12.915 83.464 1.00 16.70 200 THR A O 1
ATOM 1663 N N . TRP A 1 202 ? 23.849 -11.639 82.004 1.00 12.21 201 TRP A N 1
ATOM 1664 C CA . TRP A 1 202 ? 23.021 -10.450 82.265 1.00 11.68 201 TRP A CA 1
ATOM 1665 C C . TRP A 1 202 ? 21.834 -10.232 81.321 1.00 13.56 201 TRP A C 1
ATOM 1666 O O . TRP A 1 202 ? 20.927 -9.412 81.662 1.00 14.35 201 TRP A O 1
ATOM 1677 N N . ARG A 1 203 ? 21.827 -10.894 80.160 1.00 13.24 202 ARG A N 1
ATOM 1678 C CA . ARG A 1 203 ? 20.695 -10.850 79.203 1.00 12.86 202 ARG A CA 1
ATOM 1679 C C . ARG A 1 203 ? 20.282 -9.432 78.780 1.00 13.62 202 ARG A C 1
ATOM 1680 O O . ARG A 1 203 ? 19.129 -9.038 78.913 1.00 14.70 202 ARG A O 1
ATOM 1684 N N . PRO A 1 204 ? 21.230 -8.641 78.250 1.00 12.65 203 PRO A N 1
ATOM 1685 C CA . PRO A 1 204 ? 20.807 -7.357 77.748 1.00 12.13 203 PRO A CA 1
ATOM 1686 C C . PRO A 1 204 ? 19.765 -7.504 76.617 1.00 14.15 203 PRO A C 1
ATOM 1687 O O . PRO A 1 204 ? 19.801 -8.447 75.832 1.00 15.84 203 PRO A O 1
ATOM 1691 N N . THR A 1 205 ? 18.865 -6.525 76.533 1.00 12.00 204 THR A N 1
ATOM 1692 C CA . THR A 1 205 ? 17.781 -6.520 75.584 1.00 12.51 204 THR A CA 1
ATOM 1693 C C . THR A 1 205 ? 17.901 -5.394 74.570 1.00 10.89 204 THR A C 1
ATOM 1694 O O . THR A 1 205 ? 17.055 -5.276 73.657 1.00 12.56 204 THR A O 1
ATOM 1698 N N . GLN A 1 206 ? 18.943 -4.564 74.690 1.00 10.86 205 GLN A N 1
ATOM 1699 C CA . GLN A 1 206 ? 19.160 -3.484 73.730 1.00 10.21 205 GLN A CA 1
ATOM 1700 C C . GLN A 1 206 ? 20.655 -3.331 73.441 1.00 11.10 205 GLN A C 1
ATOM 1701 O O . GLN A 1 206 ? 21.520 -3.695 74.253 1.00 11.40 205 GLN A O 1
ATOM 1707 N N . LEU A 1 207 ? 20.939 -2.819 72.247 1.00 8.96 206 LEU A N 1
ATOM 1708 C CA . LEU A 1 207 ? 22.297 -2.559 71.773 1.00 10.38 206 LEU A CA 1
ATOM 1709 C C . LEU A 1 207 ? 22.469 -1.078 71.478 1.00 8.82 206 LEU A C 1
ATOM 1710 O O . LEU A 1 207 ? 21.678 -0.451 70.745 1.00 9.45 206 LEU A O 1
ATOM 1715 N N . ILE A 1 208 ? 23.506 -0.483 72.048 1.00 8.18 207 ILE A N 1
ATOM 1716 C CA . ILE A 1 208 ? 23.874 0.919 71.841 1.00 7.70 207 ILE A CA 1
ATOM 1717 C C . ILE A 1 208 ? 25.286 0.972 71.268 1.00 8.87 207 ILE A C 1
ATOM 1718 O O . ILE A 1 208 ? 26.162 0.214 71.729 1.00 10.28 207 ILE A O 1
ATOM 1723 N N . GLY A 1 209 ? 25.513 1.811 70.256 1.00 8.87 208 GLY A N 1
ATOM 1724 C CA . GLY A 1 209 ? 26.846 1.996 69.688 1.00 9.58 208 GLY A CA 1
ATOM 1725 C C . GLY A 1 209 ? 27.279 3.430 69.811 1.00 10.07 208 GLY A C 1
ATOM 1726 O O . GLY A 1 209 ? 26.449 4.345 69.715 1.00 10.50 208 GLY A O 1
ATOM 1727 N N . CYS A 1 210 ? 28.567 3.663 70.029 1.00 9.98 209 CYS A N 1
ATOM 1728 C CA . CYS A 1 210 ? 29.102 5.015 69.989 1.00 9.07 209 CYS A CA 1
ATOM 1729 C C . CYS A 1 210 ? 30.465 5.048 69.267 1.00 11.51 209 CYS A C 1
ATOM 1730 O O . CYS A 1 210 ? 31.096 4.006 69.025 1.00 13.03 209 CYS A O 1
ATOM 1733 N N . SER A 1 211 ? 30.864 6.292 69.009 1.00 13.07 210 SER A N 1
ATOM 1734 C CA . SER A 1 211 ? 32.094 6.702 68.352 1.00 14.46 210 SER A CA 1
ATOM 1735 C C . SER A 1 211 ? 31.977 6.668 66.848 1.00 13.41 210 SER A C 1
ATOM 1736 O O . SER A 1 211 ? 30.853 6.539 66.320 1.00 13.77 210 SER A O 1
ATOM 1741 N N . GLY A 1 212 ? 33.084 6.816 66.123 1.00 14.47 211 GLY A N 1
ATOM 1742 C CA . GLY A 1 212 ? 33.025 7.275 64.747 1.00 14.58 211 GLY A CA 1
ATOM 1743 C C . GLY A 1 212 ? 32.292 6.369 63.788 1.00 11.66 211 GLY A C 1
ATOM 1744 O O . GLY A 1 212 ? 31.568 6.860 62.906 1.00 13.44 211 GLY A O 1
ATOM 1745 N N . THR A 1 213 ? 32.498 5.069 63.892 1.00 12.95 212 THR A N 1
ATOM 1746 C CA . THR A 1 213 ? 31.823 4.125 63.004 1.00 12.43 212 THR A CA 1
ATOM 1747 C C . THR A 1 213 ? 30.310 4.272 63.135 1.00 10.50 212 THR A C 1
ATOM 1748 O O . THR A 1 213 ? 29.583 4.401 62.152 1.00 12.41 212 THR A O 1
ATOM 1752 N N . PHE A 1 214 ? 29.819 4.263 64.364 1.00 11.71 213 PHE A N 1
ATOM 1753 C CA . PHE A 1 214 ? 28.390 4.396 64.572 1.00 10.40 213 PHE A CA 1
ATOM 1754 C C . PHE A 1 214 ? 27.852 5.768 64.148 1.00 9.67 213 PHE A C 1
ATOM 1755 O O . PHE A 1 214 ? 26.765 5.848 63.592 1.00 10.05 213 PHE A O 1
ATOM 1763 N N . ASP A 1 215 ? 28.613 6.834 64.360 1.00 10.71 214 ASP A N 1
ATOM 1764 C CA . ASP A 1 215 ? 28.199 8.169 63.915 1.00 11.07 214 ASP A CA 1
ATOM 1765 C C . ASP A 1 215 ? 28.062 8.173 62.406 1.00 9.46 214 ASP A C 1
ATOM 1766 O O . ASP A 1 215 ? 27.089 8.698 61.859 1.00 11.63 214 ASP A O 1
ATOM 1771 N N . THR A 1 216 ? 29.032 7.545 61.718 1.00 10.68 215 THR A N 1
ATOM 1772 C CA . THR A 1 216 ? 28.964 7.474 60.250 1.00 11.69 215 THR A CA 1
ATOM 1773 C C . THR A 1 216 ? 27.758 6.664 59.752 1.00 8.91 215 THR A C 1
ATOM 1774 O O . THR A 1 216 ? 27.091 7.053 58.772 1.00 11.12 215 THR A O 1
ATOM 1778 N N . LEU A 1 217 ? 27.430 5.556 60.422 1.00 10.42 216 LEU A N 1
ATOM 1779 C CA . LEU A 1 217 ? 26.272 4.768 60.037 1.00 10.71 216 LEU A CA 1
ATOM 1780 C C . LEU A 1 217 ? 25.002 5.611 60.174 1.00 9.83 216 LEU A C 1
ATOM 1781 O O . LEU A 1 217 ? 24.141 5.594 59.291 1.00 11.30 216 LEU A O 1
ATOM 1786 N N . ALA A 1 218 ? 24.889 6.335 61.282 1.00 9.51 217 ALA A N 1
ATOM 1787 C CA . ALA A 1 218 ? 23.760 7.213 61.467 1.00 10.19 217 ALA A CA 1
ATOM 1788 C C . ALA A 1 218 ? 23.682 8.262 60.356 1.00 12.30 217 ALA A C 1
ATOM 1789 O O . ALA A 1 218 ? 22.613 8.486 59.775 1.00 10.15 217 ALA A O 1
ATOM 1791 N N A GLU A 1 219 ? 24.804 8.913 60.063 0.50 11.42 218 GLU A N 1
ATOM 1792 N N B GLU A 1 219 ? 24.801 8.916 60.058 0.50 11.57 218 GLU A N 1
ATOM 1793 C CA A GLU A 1 219 ? 24.812 9.957 59.055 0.50 10.69 218 GLU A CA 1
ATOM 1794 C CA B GLU A 1 219 ? 24.803 9.952 59.040 0.50 11.00 218 GLU A CA 1
ATOM 1795 C C A GLU A 1 219 ? 24.445 9.407 57.676 0.50 11.73 218 GLU A C 1
ATOM 1796 C C B GLU A 1 219 ? 24.423 9.395 57.676 0.50 11.90 218 GLU A C 1
ATOM 1797 O O A GLU A 1 219 ? 23.699 10.038 56.952 0.50 11.29 218 GLU A O 1
ATOM 1798 O O B GLU A 1 219 ? 23.662 10.011 56.955 0.50 11.26 218 GLU A O 1
ATOM 1817 N N . ASN A 1 221 ? 22.509 6.844 57.129 1.00 11.07 220 ASN A N 1
ATOM 1818 C CA . ASN A 1 221 ? 21.112 6.503 57.136 1.00 10.76 220 ASN A CA 1
ATOM 1819 C C . ASN A 1 221 ? 20.230 7.741 57.003 1.00 13.29 220 ASN A C 1
ATOM 1820 O O . ASN A 1 221 ? 19.177 7.709 56.365 1.00 13.35 220 ASN A O 1
ATOM 1825 N N . ILE A 1 222 ? 20.659 8.812 57.647 1.00 10.95 221 ILE A N 1
ATOM 1826 C CA . ILE A 1 222 ? 19.978 10.102 57.543 1.00 10.78 221 ILE A CA 1
ATOM 1827 C C . ILE A 1 222 ? 19.937 10.563 56.088 1.00 14.49 221 ILE A C 1
ATOM 1828 O O . ILE A 1 222 ? 18.900 10.963 55.577 1.00 11.86 221 ILE A O 1
ATOM 1833 N N . GLN A 1 223 ? 21.070 10.457 55.421 1.00 14.18 222 GLN A N 1
ATOM 1834 C CA . GLN A 1 223 ? 21.161 10.864 54.018 1.00 16.10 222 GLN A CA 1
ATOM 1835 C C . GLN A 1 223 ? 20.302 9.957 53.156 1.00 18.10 222 GLN A C 1
ATOM 1836 O O . GLN A 1 223 ? 19.563 10.443 52.294 1.00 19.02 222 GLN A O 1
ATOM 1842 N N . HIS A 1 224 ? 20.341 8.651 53.402 1.00 16.13 223 HIS A N 1
ATOM 1843 C CA . HIS A 1 224 ? 19.553 7.724 52.603 1.00 18.16 223 HIS A CA 1
ATOM 1844 C C . HIS A 1 224 ? 18.056 7.978 52.726 1.00 20.46 223 HIS A C 1
ATOM 1845 O O . HIS A 1 224 ? 17.338 7.876 51.728 1.00 22.48 223 HIS A O 1
ATOM 1852 N N A HIS A 1 225 ? 17.582 8.296 53.928 0.60 17.50 224 HIS A N 1
ATOM 1853 N N B HIS A 1 225 ? 17.593 8.296 53.933 0.40 18.93 224 HIS A N 1
ATOM 1854 C CA A HIS A 1 225 ? 16.162 8.564 54.151 0.60 19.46 224 HIS A CA 1
ATOM 1855 C CA B HIS A 1 225 ? 16.180 8.566 54.190 0.40 20.18 224 HIS A CA 1
ATOM 1856 C C A HIS A 1 225 ? 15.778 10.037 53.953 0.60 21.19 224 HIS A C 1
ATOM 1857 C C B HIS A 1 225 ? 15.797 10.043 54.019 0.40 21.34 224 HIS A C 1
ATOM 1858 O O A HIS A 1 225 ? 14.610 10.395 54.142 0.60 21.95 224 HIS A O 1
ATOM 1859 O O B HIS A 1 225 ? 14.655 10.417 54.309 0.40 22.10 224 HIS A O 1
ATOM 1872 N N . ARG A 1 226 ? 16.735 10.871 53.564 1.00 21.01 225 ARG A N 1
ATOM 1873 C CA . ARG A 1 226 ? 16.509 12.314 53.422 1.00 22.27 225 ARG A CA 1
ATOM 1874 C C . ARG A 1 226 ? 15.849 12.904 54.673 1.00 22.20 225 ARG A C 1
ATOM 1875 O O . ARG A 1 226 ? 14.892 13.662 54.587 1.00 22.21 225 ARG A O 1
ATOM 1878 N N . GLU A 1 227 ? 16.360 12.520 55.836 1.00 19.61 226 GLU A N 1
ATOM 1879 C CA . GLU A 1 227 ? 15.886 13.024 57.098 1.00 18.73 226 GLU A CA 1
ATOM 1880 C C . GLU A 1 227 ? 16.525 14.410 57.307 1.00 23.51 226 GLU A C 1
ATOM 1881 O O . GLU A 1 227 ? 17.684 14.622 56.973 1.00 24.22 226 GLU A O 1
ATOM 1887 N N . LYS A 1 228 ? 15.764 15.384 57.792 1.00 27.51 227 LYS A N 1
ATOM 1888 C CA . LYS A 1 228 ? 16.378 16.700 58.079 1.00 31.29 227 LYS A CA 1
ATOM 1889 C C . LYS A 1 228 ? 16.884 16.675 59.518 1.00 33.08 227 LYS A C 1
ATOM 1890 O O . LYS A 1 228 ? 16.306 17.319 60.383 1.00 38.35 227 LYS A O 1
ATOM 1892 N N . ILE A 1 229 ? 17.942 15.905 59.772 1.00 33.86 228 ILE A N 1
ATOM 1893 C CA . ILE A 1 229 ? 18.445 15.672 61.128 1.00 31.85 228 ILE A CA 1
ATOM 1894 C C . ILE A 1 229 ? 19.918 16.037 61.213 1.00 33.51 228 ILE A C 1
ATOM 1895 O O . ILE A 1 229 ? 20.768 15.441 60.526 1.00 34.73 228 ILE A O 1
ATOM 1900 N N . ALA A 1 230 ? 20.216 17.014 62.067 1.00 34.71 229 ALA A N 1
ATOM 1901 C CA . ALA A 1 230 ? 21.586 17.313 62.476 1.00 33.90 229 ALA A CA 1
ATOM 1902 C C . ALA A 1 230 ? 21.941 16.464 63.704 1.00 32.62 229 ALA A C 1
ATOM 1903 O O . ALA A 1 230 ? 21.458 16.688 64.813 1.00 30.70 229 ALA A O 1
ATOM 1905 N N . LEU A 1 231 ? 22.803 15.488 63.496 1.00 34.18 230 LEU A N 1
ATOM 1906 C CA . LEU A 1 231 ? 23.235 14.614 64.573 1.00 33.88 230 LEU A CA 1
ATOM 1907 C C . LEU A 1 231 ? 23.913 15.401 65.710 1.00 33.92 230 LEU A C 1
ATOM 1908 O O . LEU A 1 231 ? 23.818 15.019 66.863 1.00 34.01 230 LEU A O 1
ATOM 1913 N N . GLU A 1 232 ? 24.560 16.526 65.378 1.00 32.08 231 GLU A N 1
ATOM 1914 C CA . GLU A 1 232 ? 25.061 17.491 66.375 1.00 30.55 231 GLU A CA 1
ATOM 1915 C C . GLU A 1 232 ? 24.011 18.067 67.353 1.00 28.76 231 GLU A C 1
ATOM 1916 O O . GLU A 1 232 ? 24.361 18.536 68.436 1.00 33.21 231 GLU A O 1
ATOM 1919 N N . LYS A 1 233 ? 22.735 18.050 66.989 1.00 25.52 232 LYS A N 1
ATOM 1920 C CA . LYS A 1 233 ? 21.713 18.681 67.808 1.00 25.06 232 LYS A CA 1
ATOM 1921 C C . LYS A 1 233 ? 20.859 17.681 68.597 1.00 21.71 232 LYS A C 1
ATOM 1922 O O . LYS A 1 233 ? 19.855 18.058 69.188 1.00 22.36 232 LYS A O 1
ATOM 1926 N N . GLN A 1 234 ? 21.237 16.394 68.599 1.00 18.78 233 GLN A N 1
ATOM 1927 C CA . GLN A 1 234 ? 20.537 15.421 69.440 1.00 16.96 233 GLN A CA 1
ATOM 1928 C C . GLN A 1 234 ? 21.551 14.410 69.945 1.00 13.88 233 GLN A C 1
ATOM 1929 O O . GLN A 1 234 ? 22.621 14.251 69.352 1.00 18.97 233 GLN A O 1
ATOM 1935 N N . THR A 1 235 ? 21.223 13.708 71.027 1.00 11.91 234 THR A N 1
ATOM 1936 C CA . THR A 1 235 ? 22.213 12.848 71.650 1.00 10.76 234 THR A CA 1
ATOM 1937 C C . THR A 1 235 ? 22.054 11.378 71.346 1.00 9.64 234 THR A C 1
ATOM 1938 O O . THR A 1 235 ? 22.933 10.576 71.666 1.00 10.68 234 THR A O 1
ATOM 1942 N N . SER A 1 236 ? 20.989 10.988 70.659 1.00 10.14 235 SER A N 1
ATOM 1943 C CA . SER A 1 236 ? 20.829 9.602 70.229 1.00 10.47 235 SER A CA 1
ATOM 1944 C C . SER A 1 236 ? 20.160 9.555 68.866 1.00 8.20 235 SER A C 1
ATOM 1945 O O . SER A 1 236 ? 19.452 10.493 68.510 1.00 10.95 235 SER A O 1
ATOM 1948 N N . TYR A 1 237 ? 20.327 8.420 68.178 1.00 7.87 236 TYR A N 1
ATOM 1949 C CA . TYR A 1 237 ? 19.686 8.181 66.884 1.00 7.45 236 TYR A CA 1
ATOM 1950 C C . TYR A 1 237 ? 19.388 6.719 66.778 1.00 9.43 236 TYR A C 1
ATOM 1951 O O . TYR A 1 237 ? 20.311 5.892 66.925 1.00 10.65 236 TYR A O 1
ATOM 1960 N N A LEU A 1 238 ? 18.142 6.342 66.519 0.50 7.22 237 LEU A N 1
ATOM 1961 N N B LEU A 1 238 ? 18.125 6.379 66.503 0.50 8.29 237 LEU A N 1
ATOM 1962 C CA A LEU A 1 238 ? 17.838 4.929 66.432 0.50 8.00 237 LEU A CA 1
ATOM 1963 C CA B LEU A 1 238 ? 17.640 5.000 66.398 0.50 9.32 237 LEU A CA 1
ATOM 1964 C C A LEU A 1 238 ? 17.867 4.451 64.987 0.50 7.69 237 LEU A C 1
ATOM 1965 C C B LEU A 1 238 ? 17.868 4.483 64.954 0.50 8.79 237 LEU A C 1
ATOM 1966 O O A LEU A 1 238 ? 17.177 4.978 64.096 0.50 9.22 237 LEU A O 1
ATOM 1967 O O B LEU A 1 238 ? 17.317 5.059 64.001 0.50 9.84 237 LEU A O 1
ATOM 1976 N N . LEU A 1 239 ? 18.675 3.430 64.795 1.00 9.88 238 LEU A N 1
ATOM 1977 C CA . LEU A 1 239 ? 18.894 2.768 63.508 1.00 11.73 238 LEU A CA 1
ATOM 1978 C C . LEU A 1 239 ? 18.149 1.446 63.544 1.00 11.46 238 LEU A C 1
ATOM 1979 O O . LEU A 1 239 ? 18.445 0.579 64.370 1.00 13.00 238 LEU A O 1
ATOM 1984 N N . SER A 1 240 ? 17.189 1.249 62.658 1.00 8.35 239 SER A N 1
ATOM 1985 C CA . SER A 1 240 ? 16.507 -0.041 62.638 1.00 7.84 239 SER A CA 1
ATOM 1986 C C . SER A 1 240 ? 17.429 -1.161 62.155 1.00 9.11 239 SER A C 1
ATOM 1987 O O . SER A 1 240 ? 18.390 -0.892 61.436 1.00 10.05 239 SER A O 1
ATOM 1990 N N . LEU A 1 241 ? 17.065 -2.407 62.462 1.00 10.35 240 LEU A N 1
ATOM 1991 C CA . LEU A 1 241 ? 17.858 -3.541 61.910 1.00 10.03 240 LEU A CA 1
ATOM 1992 C C . LEU A 1 241 ? 17.814 -3.619 60.381 1.00 13.29 240 LEU A C 1
ATOM 1993 O O . LEU A 1 241 ? 18.860 -3.853 59.761 1.00 12.87 240 LEU A O 1
ATOM 1998 N N . PRO A 1 242 ? 16.651 -3.407 59.760 1.00 10.24 241 PRO A N 1
ATOM 1999 C CA . PRO A 1 242 ? 16.683 -3.322 58.286 1.00 12.43 241 PRO A CA 1
ATOM 2000 C C . PRO A 1 242 ? 17.614 -2.253 57.734 1.00 12.77 241 PRO A C 1
ATOM 2001 O O . PRO A 1 242 ? 18.297 -2.474 56.713 1.00 12.22 241 PRO A O 1
ATOM 2005 N N . ASP A 1 243 ? 17.652 -1.080 58.379 1.00 8.76 242 ASP A N 1
ATOM 2006 C CA . ASP A 1 243 ? 18.559 -0.047 57.952 1.00 10.82 242 ASP A CA 1
ATOM 2007 C C . ASP A 1 243 ? 20.027 -0.467 58.143 1.00 11.61 242 ASP A C 1
ATOM 2008 O O . ASP A 1 243 ? 20.853 -0.239 57.262 1.00 10.11 242 ASP A O 1
ATOM 2013 N N . PHE A 1 244 ? 20.328 -1.103 59.269 1.00 10.20 243 PHE A N 1
ATOM 2014 C CA . PHE A 1 244 ? 21.673 -1.629 59.513 1.00 9.66 243 PHE A CA 1
ATOM 2015 C C . PHE A 1 244 ? 22.028 -2.642 58.444 1.00 12.04 243 PHE A C 1
ATOM 2016 O O . PHE A 1 244 ? 23.149 -2.621 57.893 1.00 11.81 243 PHE A O 1
ATOM 2024 N N A ASN A 1 245 ? 21.115 -3.540 58.135 0.50 11.09 244 ASN A N 1
ATOM 2025 N N B ASN A 1 245 ? 21.082 -3.528 58.155 0.50 11.67 244 ASN A N 1
ATOM 2026 C CA A ASN A 1 245 ? 21.461 -4.553 57.127 0.50 10.76 244 ASN A CA 1
ATOM 2027 C CA B ASN A 1 245 ? 21.307 -4.546 57.116 0.50 12.67 244 ASN A CA 1
ATOM 2028 C C A ASN A 1 245 ? 21.646 -3.982 55.716 0.50 10.98 244 ASN A C 1
ATOM 2029 C C B ASN A 1 245 ? 21.669 -3.947 55.776 0.50 11.56 244 ASN A C 1
ATOM 2030 O O A ASN A 1 245 ? 22.458 -4.499 54.940 0.50 11.03 244 ASN A O 1
ATOM 2031 O O B ASN A 1 245 ? 22.599 -4.424 55.113 0.50 11.57 244 ASN A O 1
ATOM 2040 N N . ARG A 1 246 ? 20.943 -2.907 55.371 1.00 9.81 245 ARG A N 1
ATOM 2041 C CA . ARG A 1 246 ? 21.205 -2.219 54.112 1.00 10.45 245 ARG A CA 1
ATOM 2042 C C . ARG A 1 246 ? 22.606 -1.627 54.099 1.00 10.37 245 ARG A C 1
ATOM 2043 O O . ARG A 1 246 ? 23.348 -1.785 53.106 1.00 11.63 245 ARG A O 1
ATOM 2051 N N . LEU A 1 247 ? 22.982 -0.987 55.201 1.00 10.00 246 LEU A N 1
ATOM 2052 C CA . LEU A 1 247 ? 24.300 -0.385 55.284 1.00 10.55 246 LEU A CA 1
ATOM 2053 C C . LEU A 1 247 ? 25.369 -1.451 55.272 1.00 10.92 246 LEU A C 1
ATOM 2054 O O . LEU A 1 247 ? 26.415 -1.259 54.644 1.00 11.28 246 LEU A O 1
ATOM 2059 N N . ARG A 1 248 ? 25.131 -2.557 55.950 1.00 11.26 247 ARG A N 1
ATOM 2060 C CA . ARG A 1 248 ? 26.081 -3.664 55.997 1.00 11.33 247 ARG A CA 1
ATOM 2061 C C . ARG A 1 248 ? 26.320 -4.211 54.590 1.00 11.64 247 ARG A C 1
ATOM 2062 O O . ARG A 1 248 ? 27.473 -4.384 54.167 1.00 10.53 247 ARG A O 1
ATOM 2070 N N . LYS A 1 249 ? 25.246 -4.444 53.867 1.00 11.64 248 LYS A N 1
ATOM 2071 C CA . LYS A 1 249 ? 25.379 -5.026 52.526 1.00 11.84 248 LYS A CA 1
ATOM 2072 C C . LYS A 1 249 ? 26.147 -4.041 51.629 1.00 11.62 248 LYS A C 1
ATOM 2073 O O . LYS A 1 249 ? 27.062 -4.436 50.870 1.00 12.19 248 LYS A O 1
ATOM 2079 N N . GLN A 1 250 ? 25.814 -2.761 51.741 1.00 10.02 249 GLN A N 1
ATOM 2080 C CA . GLN A 1 250 ? 26.471 -1.703 50.946 1.00 12.33 249 GLN A CA 1
ATOM 2081 C C . GLN A 1 250 ? 27.977 -1.657 51.252 1.00 11.25 249 GLN A C 1
ATOM 2082 O O . GLN A 1 250 ? 28.808 -1.689 50.345 1.00 11.24 249 GLN A O 1
ATOM 2088 N N . LEU A 1 251 ? 28.340 -1.644 52.530 1.00 10.89 250 LEU A N 1
ATOM 2089 C CA . LEU A 1 251 ? 29.746 -1.478 52.874 1.00 9.61 250 LEU A CA 1
ATOM 2090 C C . LEU A 1 251 ? 30.554 -2.759 52.623 1.00 9.86 250 LEU A C 1
ATOM 2091 O O . LEU A 1 251 ? 31.697 -2.668 52.198 1.00 11.14 250 LEU A O 1
ATOM 2096 N N . VAL A 1 252 ? 29.977 -3.940 52.852 1.00 10.03 251 VAL A N 1
ATOM 2097 C CA . VAL A 1 252 ? 30.685 -5.191 52.539 1.00 9.60 251 VAL A CA 1
ATOM 2098 C C . VAL A 1 252 ? 30.983 -5.267 51.017 1.00 11.90 251 VAL A C 1
ATOM 2099 O O . VAL A 1 252 ? 32.037 -5.767 50.616 1.00 12.73 251 VAL A O 1
ATOM 2103 N N . ALA A 1 253 ? 30.088 -4.770 50.183 1.00 9.95 252 ALA A N 1
ATOM 2104 C CA . ALA A 1 253 ? 30.297 -4.812 48.724 1.00 10.24 252 ALA A CA 1
ATOM 2105 C C . ALA A 1 253 ? 31.294 -3.756 48.242 1.00 11.86 252 ALA A C 1
ATOM 2106 O O . ALA A 1 253 ? 31.822 -3.874 47.159 1.00 12.52 252 ALA A O 1
ATOM 2108 N N . SER A 1 254 ? 31.494 -2.711 49.032 1.00 10.19 253 SER A N 1
ATOM 2109 C CA . SER A 1 254 ? 32.232 -1.533 48.646 1.00 10.23 253 SER A CA 1
ATOM 2110 C C . SER A 1 254 ? 33.737 -1.740 48.555 1.00 11.05 253 SER A C 1
ATOM 2111 O O . SER A 1 254 ? 34.326 -2.559 49.264 1.00 11.67 253 SER A O 1
ATOM 2114 N N . THR A 1 255 ? 34.360 -0.937 47.690 1.00 11.18 254 THR A N 1
ATOM 2115 C CA . THR A 1 255 ? 35.794 -0.786 47.710 1.00 9.99 254 THR A CA 1
ATOM 2116 C C . THR A 1 255 ? 36.224 0.389 48.581 1.00 9.69 254 THR A C 1
ATOM 2117 O O . THR A 1 255 ? 35.449 1.290 48.857 1.00 10.98 254 THR A O 1
ATOM 2121 N N . ARG A 1 256 ? 37.482 0.371 48.997 1.00 10.98 255 ARG A N 1
ATOM 2122 C CA . ARG A 1 256 ? 38.050 1.480 49.746 1.00 11.77 255 ARG A CA 1
ATOM 2123 C C . ARG A 1 256 ? 37.833 2.808 49.001 1.00 11.47 255 ARG A C 1
ATOM 2124 O O . ARG A 1 256 ? 37.432 3.816 49.584 1.00 11.64 255 ARG A O 1
ATOM 2132 N N A ARG A 1 257 ? 38.122 2.812 47.704 0.50 12.06 256 ARG A N 1
ATOM 2133 N N B ARG A 1 257 ? 38.122 2.839 47.700 0.50 11.97 256 ARG A N 1
ATOM 2134 C CA A ARG A 1 257 ? 37.971 4.027 46.909 0.50 12.12 256 ARG A CA 1
ATOM 2135 C CA B ARG A 1 257 ? 37.956 4.090 46.936 0.50 11.83 256 ARG A CA 1
ATOM 2136 C C A ARG A 1 257 ? 36.544 4.550 46.926 0.50 11.82 256 ARG A C 1
ATOM 2137 C C B ARG A 1 257 ? 36.520 4.572 46.932 0.50 11.87 256 ARG A C 1
ATOM 2138 O O A ARG A 1 257 ? 36.323 5.752 47.041 0.50 13.10 256 ARG A O 1
ATOM 2139 O O B ARG A 1 257 ? 36.262 5.768 47.030 0.50 12.60 256 ARG A O 1
ATOM 2154 N N . GLU A 1 258 ? 35.561 3.661 46.830 1.00 11.42 257 GLU A N 1
ATOM 2155 C CA . GLU A 1 258 ? 34.142 4.063 46.914 1.00 12.05 257 GLU A CA 1
ATOM 2156 C C . GLU A 1 258 ? 33.822 4.653 48.282 1.00 14.12 257 GLU A C 1
ATOM 2157 O O . GLU A 1 258 ? 33.094 5.636 48.396 1.00 15.28 257 GLU A O 1
ATOM 2163 N N . ARG A 1 259 ? 34.357 4.060 49.337 1.00 11.84 258 ARG A N 1
ATOM 2164 C CA . ARG A 1 259 ? 34.059 4.553 50.696 1.00 11.37 258 ARG A CA 1
ATOM 2165 C C . ARG A 1 259 ? 34.639 5.941 50.963 1.00 11.88 258 ARG A C 1
ATOM 2166 O O . ARG A 1 259 ? 34.033 6.765 51.685 1.00 15.77 258 ARG A O 1
ATOM 2174 N N . LEU A 1 260 ? 35.785 6.223 50.363 1.00 11.67 259 LEU A N 1
ATOM 2175 C CA . LEU A 1 260 ? 36.410 7.536 50.530 1.00 14.36 259 LEU A CA 1
ATOM 2176 C C . LEU A 1 260 ? 35.473 8.631 50.034 1.00 18.19 259 LEU A C 1
ATOM 2177 O O . LEU A 1 260 ? 35.618 9.778 50.443 1.00 20.49 259 LEU A O 1
ATOM 2182 N N . ALA A 1 261 ? 34.519 8.292 49.170 1.00 18.64 260 ALA A N 1
ATOM 2183 C CA . ALA A 1 261 ? 33.567 9.275 48.621 1.00 21.10 260 ALA A CA 1
ATOM 2184 C C . ALA A 1 261 ? 32.293 9.464 49.446 1.00 21.99 260 ALA A C 1
ATOM 2185 O O . ALA A 1 261 ? 31.473 10.336 49.134 1.00 22.24 260 ALA A O 1
ATOM 2187 N N . ILE A 1 262 ? 32.122 8.687 50.517 1.00 18.62 261 ILE A N 1
ATOM 2188 C CA . ILE A 1 262 ? 30.954 8.813 51.376 1.00 17.96 261 ILE A CA 1
ATOM 2189 C C . ILE A 1 262 ? 31.131 10.056 52.271 1.00 19.66 261 ILE A C 1
ATOM 2190 O O . ILE A 1 262 ? 32.206 10.287 52.858 1.00 18.95 261 ILE A O 1
ATOM 2195 N N . ALA A 1 263 ? 30.070 10.863 52.380 1.00 18.28 262 ALA A N 1
ATOM 2196 C CA . ALA A 1 263 ? 30.157 12.086 53.156 1.00 17.87 262 ALA A CA 1
ATOM 2197 C C . ALA A 1 263 ? 30.456 11.755 54.625 1.00 18.09 262 ALA A C 1
ATOM 2198 O O . ALA A 1 263 ? 29.800 10.900 55.228 1.00 21.53 262 ALA A O 1
ATOM 2200 N N . GLY A 1 264 ? 31.477 12.416 55.168 1.00 19.51 263 GLY A N 1
ATOM 2201 C CA . GLY A 1 264 ? 31.902 12.237 56.556 1.00 20.97 263 GLY A CA 1
ATOM 2202 C C . GLY A 1 264 ? 32.798 11.043 56.807 1.00 22.07 263 GLY A C 1
ATOM 2203 O O . GLY A 1 264 ? 33.261 10.826 57.934 1.00 22.93 263 GLY A O 1
ATOM 2212 N N . ILE A 1 266 ? 35.994 9.783 56.884 1.00 20.00 265 ILE A N 1
ATOM 2213 C CA . ILE A 1 266 ? 37.415 10.129 56.833 1.00 19.26 265 ILE A CA 1
ATOM 2214 C C . ILE A 1 266 ? 38.268 8.907 56.433 1.00 19.05 265 ILE A C 1
ATOM 2215 O O . ILE A 1 266 ? 37.852 7.763 56.625 1.00 17.47 265 ILE A O 1
ATOM 2220 N N . GLU A 1 267 ? 39.457 9.155 55.874 1.00 15.52 266 GLU A N 1
ATOM 2221 C CA . GLU A 1 267 ? 40.306 8.074 55.335 1.00 18.00 266 GLU A CA 1
ATOM 2222 C C . GLU A 1 267 ? 40.535 6.896 56.290 1.00 14.93 266 GLU A C 1
ATOM 2223 O O . GLU A 1 267 ? 40.362 5.731 55.916 1.00 14.04 266 GLU A O 1
ATOM 2229 N N . LEU A 1 268 ? 40.904 7.160 57.538 1.00 15.04 267 LEU A N 1
ATOM 2230 C CA . LEU A 1 268 ? 41.210 6.051 58.437 1.00 13.25 267 LEU A CA 1
ATOM 2231 C C . LEU A 1 268 ? 39.970 5.230 58.767 1.00 11.56 267 LEU A C 1
ATOM 2232 O O . LEU A 1 268 ? 40.035 4.008 58.921 1.00 14.48 267 LEU A O 1
ATOM 2237 N N . ARG A 1 269 ? 38.833 5.893 58.837 1.00 11.37 268 ARG A N 1
ATOM 2238 C CA . ARG A 1 269 ? 37.570 5.168 59.023 1.00 14.60 268 ARG A CA 1
ATOM 2239 C C . ARG A 1 269 ? 37.175 4.384 57.761 1.00 13.03 268 ARG A C 1
ATOM 2240 O O . ARG A 1 269 ? 36.782 3.228 57.871 1.00 13.38 268 ARG A O 1
ATOM 2248 N N . ALA A 1 270 ? 37.322 4.961 56.583 1.00 12.49 269 ALA A N 1
ATOM 2249 C CA . ALA A 1 270 ? 37.114 4.204 55.344 1.00 10.69 269 ALA A CA 1
ATOM 2250 C C . ALA A 1 270 ? 37.932 2.922 55.331 1.00 9.83 269 ALA A C 1
ATOM 2251 O O . ALA A 1 270 ? 37.443 1.876 54.889 1.00 11.68 269 ALA A O 1
ATOM 2253 N N . ASP A 1 271 ? 39.156 2.986 55.826 1.00 9.60 270 ASP A N 1
ATOM 2254 C CA . ASP A 1 271 ? 40.004 1.809 55.833 1.00 11.65 270 ASP A CA 1
ATOM 2255 C C . ASP A 1 271 ? 39.490 0.669 56.710 1.00 11.75 270 ASP A C 1
ATOM 2256 O O . ASP A 1 271 ? 39.635 -0.502 56.331 1.00 13.30 270 ASP A O 1
ATOM 2285 N N . VAL A 1 273 ? 36.170 0.497 58.273 1.00 11.99 272 VAL A N 1
ATOM 2286 C CA . VAL A 1 273 ? 34.723 0.429 58.506 1.00 10.45 272 VAL A CA 1
ATOM 2287 C C . VAL A 1 273 ? 34.094 -0.907 58.135 1.00 10.18 272 VAL A C 1
ATOM 2288 O O . VAL A 1 273 ? 33.100 -1.284 58.753 1.00 10.38 272 VAL A O 1
ATOM 2292 N N . VAL A 1 274 ? 34.667 -1.608 57.154 1.00 10.04 273 VAL A N 1
ATOM 2293 C CA . VAL A 1 274 ? 34.089 -2.910 56.779 1.00 9.87 273 VAL A CA 1
ATOM 2294 C C . VAL A 1 274 ? 34.321 -3.983 57.889 1.00 10.63 273 VAL A C 1
ATOM 2295 O O . VAL A 1 274 ? 33.389 -4.704 58.294 1.00 9.40 273 VAL A O 1
ATOM 2299 N N . VAL A 1 275 ? 35.532 -4.062 58.439 1.00 10.29 274 VAL A N 1
ATOM 2300 C CA . VAL A 1 275 ? 35.735 -4.962 59.563 1.00 10.65 274 VAL A CA 1
ATOM 2301 C C . VAL A 1 275 ? 34.931 -4.551 60.786 1.00 9.98 274 VAL A C 1
ATOM 2302 O O . VAL A 1 275 ? 34.436 -5.393 61.533 1.00 10.85 274 VAL A O 1
ATOM 2306 N N . ALA A 1 276 ? 34.745 -3.240 60.973 1.00 9.50 275 ALA A N 1
ATOM 2307 C CA . ALA A 1 276 ? 33.912 -2.756 62.039 1.00 9.84 275 ALA A CA 1
ATOM 2308 C C . ALA A 1 276 ? 32.471 -3.222 61.880 1.00 10.45 275 ALA A C 1
ATOM 2309 O O . ALA A 1 276 ? 31.853 -3.677 62.863 1.00 10.98 275 ALA A O 1
ATOM 2311 N N A ILE A 1 277 ? 31.909 -3.091 60.669 0.50 9.98 276 ILE A N 1
ATOM 2312 N N B ILE A 1 277 ? 31.898 -3.098 60.689 0.50 10.89 276 ILE A N 1
ATOM 2313 C CA A ILE A 1 277 ? 30.517 -3.542 60.450 0.50 10.97 276 ILE A CA 1
ATOM 2314 C CA B ILE A 1 277 ? 30.518 -3.556 60.538 0.50 11.97 276 ILE A CA 1
ATOM 2315 C C A ILE A 1 277 ? 30.384 -5.058 60.615 0.50 11.06 276 ILE A C 1
ATOM 2316 C C B ILE A 1 277 ? 30.394 -5.072 60.665 0.50 11.45 276 ILE A C 1
ATOM 2317 O O A ILE A 1 277 ? 29.346 -5.537 61.072 0.50 11.38 276 ILE A O 1
ATOM 2318 O O B ILE A 1 277 ? 29.379 -5.565 61.157 0.50 11.19 276 ILE A O 1
ATOM 2327 N N . CYS A 1 278 ? 31.418 -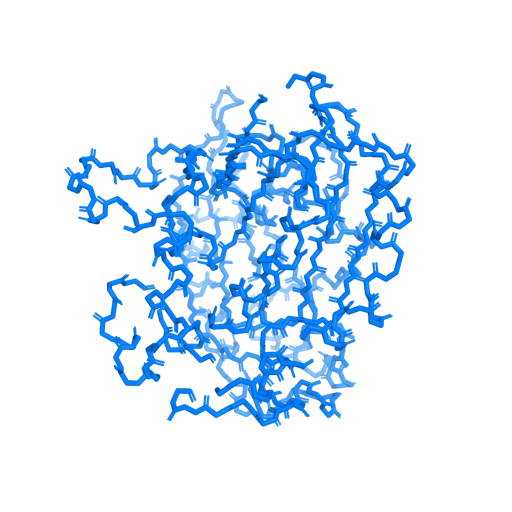5.828 60.268 1.00 11.28 277 CYS A N 1
ATOM 2328 C CA . CYS A 1 278 ? 31.416 -7.270 60.518 1.00 12.04 277 CYS A CA 1
ATOM 2329 C C . CYS A 1 278 ? 31.356 -7.543 62.016 1.00 10.75 277 CYS A C 1
ATOM 2330 O O . CYS A 1 278 ? 30.675 -8.453 62.439 1.00 10.95 277 CYS A O 1
ATOM 2333 N N . LEU A 1 279 ? 32.105 -6.794 62.806 1.00 8.94 278 LEU A N 1
ATOM 2334 C CA . LEU A 1 279 ? 32.056 -6.949 64.283 1.00 9.66 278 LEU A CA 1
ATOM 2335 C C . LEU A 1 279 ? 30.681 -6.614 64.826 1.00 8.15 278 LEU A C 1
ATOM 2336 O O . LEU A 1 279 ? 30.163 -7.320 65.686 1.00 9.16 278 LEU A O 1
ATOM 2341 N N . ILE A 1 280 ? 30.070 -5.556 64.324 1.00 8.75 279 ILE A N 1
ATOM 2342 C CA . ILE A 1 280 ? 28.723 -5.179 64.780 1.00 8.56 279 ILE A CA 1
ATOM 2343 C C . ILE A 1 280 ? 27.719 -6.300 64.453 1.00 8.95 279 ILE A C 1
ATOM 2344 O O . ILE A 1 280 ? 26.909 -6.688 65.320 1.00 9.98 279 ILE A O 1
ATOM 2349 N N A GLU A 1 281 ? 27.791 -6.829 63.236 0.50 9.41 280 GLU A N 1
ATOM 2350 N N B GLU A 1 281 ? 27.816 -6.829 63.229 0.50 10.43 280 GLU A N 1
ATOM 2351 C CA A GLU A 1 281 ? 26.924 -7.929 62.841 0.50 9.07 280 GLU A CA 1
ATOM 2352 C CA B GLU A 1 281 ? 27.025 -7.971 62.737 0.50 11.12 280 GLU A CA 1
ATOM 2353 C C A GLU A 1 281 ? 27.144 -9.098 63.810 0.50 9.52 280 GLU A C 1
ATOM 2354 C C B GLU A 1 281 ? 27.185 -9.195 63.661 0.50 11.24 280 GLU A C 1
ATOM 2355 O O A GLU A 1 281 ? 26.174 -9.661 64.329 0.50 9.25 280 GLU A O 1
ATOM 2356 O O B GLU A 1 281 ? 26.248 -9.933 63.958 0.50 12.04 280 GLU A O 1
ATOM 2367 N N . HIS A 1 282 ? 28.410 -9.427 64.085 1.00 10.15 281 HIS A N 1
ATOM 2368 C CA . HIS A 1 282 ? 28.729 -10.530 64.977 1.00 9.95 281 HIS A CA 1
ATOM 2369 C C . HIS A 1 282 ? 28.056 -10.345 66.321 1.00 10.54 281 HIS A C 1
ATOM 2370 O O . HIS A 1 282 ? 27.440 -11.272 66.861 1.00 12.31 281 HIS A O 1
ATOM 2377 N N . VAL A 1 283 ? 28.161 -9.136 66.868 1.00 9.95 282 VAL A N 1
ATOM 2378 C CA . VAL A 1 283 ? 27.552 -8.826 68.182 1.00 11.81 282 VAL A CA 1
ATOM 2379 C C . VAL A 1 283 ? 26.019 -8.864 68.134 1.00 13.09 282 VAL A C 1
ATOM 2380 O O . VAL A 1 283 ? 25.368 -9.394 69.031 1.00 11.40 282 VAL A O 1
ATOM 2384 N N . LEU A 1 284 ? 25.443 -8.353 67.057 1.00 11.94 283 LEU A N 1
ATOM 2385 C CA . LEU A 1 284 ? 23.990 -8.421 66.851 1.00 15.09 283 LEU A CA 1
ATOM 2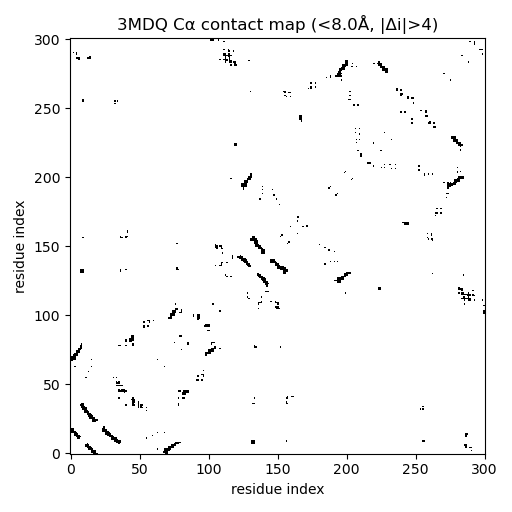386 C C . LEU A 1 284 ? 23.430 -9.807 66.908 1.00 16.05 283 LEU A C 1
ATOM 2387 O O . LEU A 1 284 ? 22.315 -10.010 67.443 1.00 19.98 283 LEU A O 1
ATOM 2392 N N . LYS A 1 285 ? 24.172 -10.795 66.402 1.00 13.36 284 LYS A N 1
ATOM 2393 C CA . LYS A 1 285 ? 23.737 -12.174 66.452 1.00 17.17 284 LYS A CA 1
ATOM 2394 C C . LYS A 1 285 ? 23.742 -12.718 67.879 1.00 21.15 284 LYS A C 1
ATOM 2395 O O . LYS A 1 285 ? 23.001 -13.650 68.170 1.00 23.34 284 LYS A O 1
ATOM 2398 N N . LEU A 1 286 ? 24.530 -12.117 68.770 1.00 15.42 285 LEU A N 1
ATOM 2399 C CA . LEU A 1 286 ? 24.572 -12.499 70.213 1.00 15.31 285 LEU A CA 1
ATOM 2400 C C . LEU A 1 286 ? 23.508 -11.853 71.093 1.00 18.45 285 LEU A C 1
ATOM 2401 O O . LEU A 1 286 ? 23.159 -12.400 72.142 1.00 18.34 285 LEU A O 1
ATOM 2406 N N A VAL A 1 287 ? 22.945 -10.731 70.645 0.50 18.74 286 VAL A N 1
ATOM 2407 N N B VAL A 1 287 ? 23.080 -10.643 70.757 0.50 18.94 286 VAL A N 1
ATOM 2408 C CA A VAL A 1 287 ? 21.925 -9.971 71.380 0.50 17.87 286 VAL A CA 1
ATOM 2409 C CA B VAL A 1 287 ? 22.149 -9.923 71.613 0.50 18.88 286 VAL A CA 1
ATOM 2410 C C A VAL A 1 287 ? 20.589 -10.105 70.683 0.50 22.15 286 VAL A C 1
ATOM 2411 C C B VAL A 1 287 ? 20.774 -9.794 71.019 0.50 19.68 286 VAL A C 1
ATOM 2412 O O A VAL A 1 287 ? 20.544 -10.274 69.475 0.50 26.54 286 VAL A O 1
ATOM 2413 O O B VAL A 1 287 ? 20.606 -9.441 69.843 0.50 20.55 286 VAL A O 1
ATOM 2420 N N A SER A 1 288 ? 19.491 -10.031 71.425 0.50 22.84 287 SER A N 1
ATOM 2421 N N B SER A 1 288 ? 19.772 -10.039 71.849 0.50 22.56 287 SER A N 1
ATOM 2422 C CA A SER A 1 288 ? 18.175 -10.009 70.802 0.50 23.36 287 SER A CA 1
ATOM 2423 C CA B SER A 1 288 ? 18.387 -9.908 71.424 0.50 24.37 287 SER A CA 1
ATOM 2424 C C A SER A 1 288 ? 17.612 -8.608 70.987 0.50 22.75 287 SER A C 1
ATOM 2425 C C B SER A 1 288 ? 18.103 -8.447 71.124 0.50 25.92 287 SER A C 1
ATOM 2426 O O A SER A 1 288 ? 16.606 -8.432 71.661 0.50 23.18 287 SER A O 1
ATOM 2427 O O B SER A 1 288 ? 18.411 -7.607 71.971 0.50 26.98 287 SER A O 1
ATOM 2430 N N A THR A 1 289 ? 18.331 -7.620 70.430 0.50 17.91 288 THR A N 1
ATOM 2431 N N B THR A 1 289 ? 17.552 -8.144 69.931 0.50 23.48 288 THR A N 1
ATOM 2432 C CA A THR A 1 289 ? 17.933 -6.205 70.420 0.50 13.42 288 THR A CA 1
ATOM 2433 C CA B THR A 1 289 ? 17.030 -6.782 69.635 0.50 20.23 288 THR A CA 1
ATOM 2434 C C A THR A 1 289 ? 16.867 -5.963 69.339 0.50 13.56 288 THR A C 1
ATOM 2435 C C B THR A 1 289 ? 16.761 -6.398 68.151 0.50 17.26 288 THR A C 1
ATOM 2436 O O A THR A 1 289 ? 16.806 -6.723 68.371 0.50 13.55 288 THR A O 1
ATOM 2437 O O B THR A 1 289 ? 17.425 -6.863 67.230 0.50 16.41 288 THR A O 1
ATOM 2444 N N A ASN A 1 290 ? 16.059 -4.901 69.480 0.50 10.91 289 ASN A N 1
ATOM 2445 N N B ASN A 1 290 ? 15.789 -5.514 67.942 0.50 13.26 289 ASN A N 1
ATOM 2446 C CA A ASN A 1 290 ? 15.049 -4.576 68.446 0.50 10.22 289 ASN A CA 1
ATOM 2447 C CA B ASN A 1 290 ? 15.373 -5.109 66.589 0.50 13.16 289 ASN A CA 1
ATOM 2448 C C A ASN A 1 290 ? 15.528 -3.596 67.371 0.50 10.39 289 ASN A C 1
ATOM 2449 C C B ASN A 1 290 ? 15.877 -3.727 66.175 0.50 10.07 289 ASN A C 1
ATOM 2450 O O A ASN A 1 290 ? 14.909 -3.470 66.319 0.50 8.99 289 ASN A O 1
ATOM 2451 O O B ASN A 1 290 ? 15.451 -3.209 65.139 0.50 9.80 289 ASN A O 1
ATOM 2460 N N A ALA A 1 291 ? 16.618 -2.909 67.662 0.50 10.87 290 ALA A N 1
ATOM 2461 N N B ALA A 1 291 ? 16.798 -3.154 66.951 0.50 9.80 290 ALA A N 1
ATOM 2462 C CA A ALA A 1 291 ? 17.238 -1.920 66.756 0.50 9.69 290 ALA A CA 1
ATOM 2463 C CA B ALA A 1 291 ? 17.324 -1.800 66.690 0.50 7.69 290 ALA A CA 1
ATOM 2464 C C A ALA A 1 291 ? 18.573 -1.583 67.374 0.50 9.98 290 ALA A C 1
ATOM 2465 C C B ALA A 1 291 ? 18.700 -1.638 67.283 0.50 8.65 290 ALA A C 1
ATOM 2466 O O A ALA A 1 291 ? 18.905 -2.153 68.408 0.50 11.08 290 ALA A O 1
ATOM 2467 O O B ALA A 1 291 ? 19.114 -2.426 68.135 0.50 10.36 290 ALA A O 1
ATOM 2470 N N A ILE A 1 292 ? 19.339 -0.687 66.754 0.50 9.20 291 ILE A N 1
ATOM 2471 N N B ILE A 1 292 ? 19.396 -0.612 66.805 0.50 8.34 291 ILE A N 1
ATOM 2472 C CA A ILE A 1 292 ? 20.563 -0.156 67.366 0.50 10.20 291 ILE A CA 1
ATOM 2473 C CA B ILE A 1 292 ? 20.669 -0.166 67.363 0.50 9.84 291 ILE A CA 1
ATOM 2474 C C A ILE A 1 292 ? 20.333 1.298 67.690 0.50 8.43 291 ILE A C 1
ATOM 2475 C C B ILE A 1 292 ? 20.545 1.305 67.637 0.50 8.57 291 ILE A C 1
ATOM 2476 O O A ILE A 1 292 ? 19.798 2.047 66.875 0.50 9.56 291 ILE A O 1
ATOM 2477 O O B ILE A 1 292 ? 20.333 2.085 66.717 0.50 9.75 291 ILE A O 1
ATOM 2486 N N . THR A 1 293 ? 20.702 1.708 68.904 1.00 8.24 292 THR A N 1
ATOM 2487 C CA . THR A 1 293 ? 20.664 3.149 69.250 1.00 7.49 292 THR A CA 1
ATOM 2488 C C . THR A 1 293 ? 22.089 3.686 69.199 1.00 8.89 292 THR A C 1
ATOM 2489 O O . THR A 1 293 ? 22.959 3.169 69.882 1.00 9.86 292 THR A O 1
ATOM 2493 N N . VAL A 1 294 ? 22.331 4.690 68.351 1.00 10.41 293 VAL A N 1
ATOM 2494 C CA . VAL A 1 294 ? 23.608 5.372 68.320 1.00 9.78 293 VAL A CA 1
ATOM 2495 C C . VAL A 1 294 ? 23.614 6.485 69.397 1.00 9.87 293 VAL A C 1
ATOM 2496 O O . VAL A 1 294 ? 22.729 7.342 69.416 1.00 9.67 293 VAL A O 1
ATOM 2500 N N . SER A 1 295 ? 24.561 6.410 70.322 1.00 9.88 294 SER A N 1
ATOM 2501 C CA . SER A 1 295 ? 24.851 7.502 71.245 1.00 7.60 294 SER A CA 1
ATOM 2502 C C . SER A 1 295 ? 25.856 8.446 70.594 1.00 8.42 294 SER A C 1
ATOM 2503 O O . SER A 1 295 ? 26.921 8.000 70.209 1.00 9.76 294 SER A O 1
ATOM 2506 N N . THR A 1 296 ? 25.535 9.732 70.541 1.00 8.33 295 THR A N 1
ATOM 2507 C CA . THR A 1 296 ? 26.515 10.702 70.011 1.00 10.15 295 THR A CA 1
ATOM 2508 C C . THR A 1 296 ? 27.569 11.088 71.038 1.00 10.95 295 THR A C 1
ATOM 2509 O O . THR A 1 296 ? 28.521 11.769 70.682 1.00 13.56 295 THR A O 1
ATOM 2513 N N . TYR A 1 297 ? 27.399 10.648 72.282 1.00 8.88 296 TYR A N 1
ATOM 2514 C CA . TYR A 1 297 ? 28.406 10.832 73.359 1.00 7.68 296 TYR A CA 1
ATOM 2515 C C . TYR A 1 297 ? 29.244 9.589 73.503 1.00 9.72 296 TYR A C 1
ATOM 2516 O O . TYR A 1 297 ? 28.750 8.460 73.375 1.00 11.14 296 TYR A O 1
ATOM 2525 N N . SER A 1 298 ? 30.523 9.775 73.795 1.00 10.02 297 SER A N 1
ATOM 2526 C CA . SER A 1 298 ? 31.446 8.682 73.974 1.00 10.47 297 SER A CA 1
ATOM 2527 C C . SER A 1 298 ? 32.474 9.110 75.057 1.00 10.09 297 SER A C 1
ATOM 2528 O O . SER A 1 298 ? 32.114 9.772 76.017 1.00 10.18 297 SER A O 1
ATOM 2531 N N . LEU A 1 299 ? 33.725 8.686 74.932 1.00 9.29 298 LEU A N 1
ATOM 2532 C CA . LEU A 1 299 ? 34.686 8.908 76.001 1.00 8.84 298 LEU A CA 1
ATOM 2533 C C . LEU A 1 299 ? 34.802 10.352 76.479 1.00 9.88 298 LEU A C 1
ATOM 2534 O O . LEU A 1 299 ? 34.796 10.596 77.681 1.00 9.72 298 LEU A O 1
ATOM 2539 N N . LYS A 1 300 ? 34.926 11.303 75.558 1.00 10.56 299 LYS A N 1
ATOM 2540 C CA . LYS A 1 300 ? 35.186 12.687 75.966 1.00 9.83 299 LYS A CA 1
ATOM 2541 C C . LYS A 1 300 ? 34.042 13.249 76.829 1.00 8.85 299 LYS A C 1
ATOM 2542 O O . LYS A 1 300 ? 34.274 13.938 77.824 1.00 8.86 299 LYS A O 1
ATOM 2548 N N . GLU A 1 301 ? 32.812 12.912 76.452 1.00 9.53 300 GLU A N 1
ATOM 2549 C CA . GLU A 1 301 ? 31.664 13.291 77.255 1.00 9.72 300 GLU A CA 1
ATOM 2550 C C . GLU A 1 301 ? 31.612 12.542 78.585 1.00 9.56 300 GLU A C 1
ATOM 2551 O O . GLU A 1 301 ? 31.247 13.105 79.598 1.00 9.20 300 GLU A O 1
ATOM 2557 N N . GLY A 1 302 ? 31.989 11.270 78.586 1.00 9.34 301 GLY A N 1
ATOM 2558 C CA . GLY A 1 302 ? 32.066 10.566 79.839 1.00 9.57 301 GLY A CA 1
ATOM 2559 C C . GLY A 1 302 ? 33.058 11.139 80.806 1.00 10.07 301 GLY A C 1
ATOM 2560 O O . GLY A 1 302 ? 32.814 11.161 82.009 1.00 8.81 301 GLY A O 1
ATOM 2561 N N . VAL A 1 303 ? 34.195 11.586 80.288 1.00 8.87 302 VAL A N 1
ATOM 2562 C CA . VAL A 1 303 ? 35.193 12.288 81.106 1.00 7.63 302 VAL A CA 1
ATOM 2563 C C . VAL A 1 303 ? 34.596 13.574 81.703 1.00 7.82 302 VAL A C 1
ATOM 2564 O O . VAL A 1 303 ? 34.704 13.836 82.916 1.00 8.85 302 VAL A O 1
ATOM 2568 N N . LEU A 1 304 ? 33.971 14.390 80.843 1.00 7.90 303 LEU A N 1
ATOM 2569 C CA . LEU A 1 304 ? 33.323 15.631 81.277 1.00 7.71 303 LEU A CA 1
ATOM 2570 C C . LEU A 1 304 ? 32.323 15.365 82.378 1.00 8.14 303 LEU A C 1
ATOM 2571 O O . LEU A 1 304 ? 32.368 16.020 83.425 1.00 10.57 303 LEU A O 1
ATOM 2576 N N . TYR A 1 305 ? 31.435 14.390 82.164 1.00 8.08 304 TYR A N 1
ATOM 2577 C CA . TYR A 1 305 ? 30.355 14.212 83.139 1.00 10.72 304 TYR A CA 1
ATOM 2578 C C . TYR A 1 305 ? 30.855 13.559 84.434 1.00 10.99 304 TYR A C 1
ATOM 2579 O O . TYR A 1 305 ? 30.322 13.829 85.505 1.00 12.02 304 TYR A O 1
ATOM 2588 N N . THR A 1 306 ? 31.907 12.762 84.344 1.00 8.86 305 THR A N 1
ATOM 2589 C CA . THR A 1 306 ? 32.575 12.213 85.527 1.00 9.49 305 THR A CA 1
ATOM 2590 C C . THR A 1 306 ? 33.144 13.356 86.350 1.00 12.78 305 THR A C 1
ATOM 2591 O O . THR A 1 306 ? 32.968 13.423 87.566 1.00 12.49 305 THR A O 1
ATOM 2603 N N . LEU A 1 308 ? 32.083 16.558 86.268 1.00 11.79 307 LEU A N 1
ATOM 2604 C CA . LEU A 1 308 ? 30.953 17.308 86.794 1.00 11.28 307 LEU A CA 1
ATOM 2605 C C . LEU A 1 308 ? 30.298 16.576 87.975 1.00 12.77 307 LEU A C 1
ATOM 2606 O O . LEU A 1 308 ? 29.774 17.226 88.901 1.00 13.78 307 LEU A O 1
ATOM 2611 N N . ASP A 1 309 ? 30.318 15.243 87.968 1.00 12.71 308 ASP A N 1
ATOM 2612 C CA . ASP A 1 309 ? 29.810 14.440 89.097 1.00 13.60 308 ASP A CA 1
ATOM 2613 C C . ASP A 1 309 ? 30.684 14.650 90.344 1.00 13.20 308 ASP A C 1
ATOM 2614 O O . ASP A 1 309 ? 30.249 14.334 91.495 1.00 17.32 308 ASP A O 1
ATOM 2619 N N . GLY A 1 310 ? 31.912 15.142 90.162 1.00 12.20 309 GLY A N 1
ATOM 2620 C CA . GLY A 1 310 ? 32.906 15.210 91.243 1.00 13.84 309 GLY A CA 1
ATOM 2621 C C . GLY A 1 310 ? 33.630 13.906 91.527 1.00 15.35 309 GLY A C 1
ATOM 2622 O O . GLY A 1 310 ? 33.917 13.573 92.711 1.00 13.70 309 GLY A O 1
ATOM 2623 N N . VAL A 1 311 ? 33.995 13.204 90.460 1.00 13.15 310 VAL A N 1
ATOM 2624 C CA . VAL A 1 311 ? 34.621 11.896 90.546 1.00 12.68 310 VAL A CA 1
ATOM 2625 C C . VAL A 1 311 ? 35.955 11.932 89.795 1.00 15.41 310 VAL A C 1
ATOM 2626 O O . VAL A 1 311 ? 36.053 12.554 88.722 1.00 13.48 310 VAL A O 1
ATOM 2630 N N . LYS A 1 312 ? 36.982 11.273 90.338 1.00 14.42 311 LYS A N 1
ATOM 2631 C CA . LYS A 1 312 ? 38.303 11.248 89.726 1.00 16.37 311 LYS A CA 1
ATOM 2632 C C . LYS A 1 312 ? 38.273 10.479 88.422 1.00 13.80 311 LYS A C 1
ATOM 2633 O O . LYS A 1 312 ? 37.703 9.400 88.338 1.00 13.75 311 LYS A O 1
ATOM 2636 N N . VAL A 1 313 ? 38.873 11.047 87.376 1.00 13.58 312 VAL A N 1
ATOM 2637 C CA . VAL A 1 313 ? 38.850 10.432 86.041 1.00 13.57 312 VAL A CA 1
ATOM 2638 C C . VAL A 1 313 ? 39.794 9.252 85.897 1.00 17.59 312 VAL A C 1
ATOM 2639 O O . VAL A 1 313 ? 39.383 8.176 85.437 1.00 19.72 312 VAL A O 1
ATOM 2643 N N . GLY A 1 314 ? 41.043 9.445 86.276 1.00 21.62 313 GLY A N 1
ATOM 2644 C CA . GLY A 1 314 ? 42.081 8.444 86.038 1.00 26.56 313 GLY A CA 1
ATOM 2645 C C . GLY A 1 314 ? 41.876 7.105 86.700 1.00 33.64 313 GLY A C 1
ATOM 2646 O O . GLY A 1 314 ? 41.088 6.984 87.648 1.00 34.69 313 GLY A O 1
ATOM 2647 N N . SER A 1 315 ? 42.581 6.108 86.144 1.00 37.33 314 SER A N 1
ATOM 2648 C CA . SER A 1 315 ? 42.807 4.789 86.735 1.00 39.77 314 SER A CA 1
ATOM 2649 C C . SER A 1 315 ? 42.759 3.655 85.690 1.00 39.98 314 SER 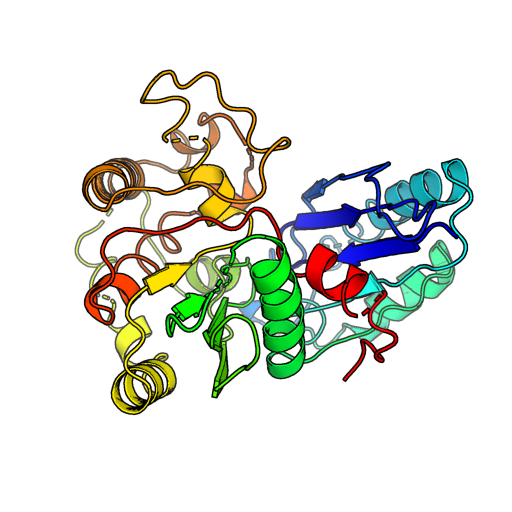A C 1
ATOM 2650 O O . SER A 1 315 ? 42.077 2.687 86.047 1.00 41.72 314 SER A O 1
#

Secondary structure (DSSP, 8-state):
-EEEEE---SEEEEEEEEEETTEEEEEEEEEEE--SSTTTGGGT---S---HHHHHHHHHHHHHHHTT--EEEEEE-HHHHH-TTHHHHHHHHHHHH---EEE--HHHHHHHHHHHHHHH------EE--B-SS-EEEEEE-SS-EEEEEEES--HHHHHHHS------HHHH--HHHHHHTHHHHHHHHHH---EEEEESHHHHHHH--HHHHT----GGG-SEEEEEHHHHHHHHHHHHH--HHHHHTS---HHHH--HHHHHHHHHHHHHS--SEEEEES--HHHHHHH---S-----

Foldseek 3Di:
DKEWEWEAQFKIWIWIWDADPNRTDTDDTDMDTQNQPPPHQLPQAGDPSSVSVLVVLLVSLVVCVVVPPDHYAYEYEQSLVRHPCNVVVQVVSCVRRNHGYFYAYQQLQLVLFVLQVLVADAPFAFEWEEAGQFKDKIFTGHNPDTPDIDIDRCHNVNVVVVDPQDFQDPVSLVLVVCVVRCPVVLVVCVVRQGAAYEYEDDLLVLLQCLCVVVVPPDDCVVGFKDKQFPVSLVVVLVVLSNHGLVVLCPRPGHNVCSSNNVVSSVVVSVPVSHHYGIYMYGHTGNRSSQVVVSVPHDSHD

CATH classification: 3.30.420.40 (+1 more: 3.30.420.150)